Protein AF-A0A6J6PFN3-F1 (afdb_monomer_lite)

Structure (mmCIF, N/CA/C/O backbone):
data_AF-A0A6J6PFN3-F1
#
_entry.id   AF-A0A6J6PFN3-F1
#
loop_
_atom_site.group_PDB
_atom_site.id
_atom_site.type_symbol
_atom_site.label_atom_id
_atom_site.label_alt_id
_atom_site.label_comp_id
_atom_site.label_asym_id
_atom_site.label_entity_id
_atom_site.label_seq_id
_atom_site.pdbx_PDB_ins_code
_atom_site.Cartn_x
_atom_site.Cartn_y
_atom_site.Cartn_z
_atom_site.occupancy
_atom_site.B_iso_or_equiv
_atom_site.auth_seq_id
_atom_site.auth_comp_id
_atom_site.auth_asym_id
_atom_site.auth_atom_id
_atom_site.pdbx_PDB_model_num
ATOM 1 N N . MET A 1 1 ? 63.028 26.273 30.948 1.00 42.00 1 MET A N 1
ATOM 2 C CA . MET A 1 1 ? 62.499 27.644 30.750 1.00 42.00 1 MET A CA 1
ATOM 3 C C . MET A 1 1 ? 61.313 27.538 29.803 1.00 42.00 1 MET A C 1
ATOM 5 O O . MET A 1 1 ? 61.494 27.107 28.683 1.00 42.00 1 MET A O 1
ATOM 9 N N . ARG A 1 2 ? 60.082 27.572 30.318 1.00 46.62 2 ARG A N 1
ATOM 10 C CA . ARG A 1 2 ? 59.260 28.792 30.435 1.00 46.62 2 ARG A CA 1
ATOM 11 C C . ARG A 1 2 ? 58.858 29.370 29.067 1.00 46.62 2 ARG A C 1
ATOM 13 O O . ARG A 1 2 ? 59.387 30.394 28.672 1.00 46.62 2 ARG A O 1
ATOM 20 N N . TYR A 1 3 ? 57.839 28.778 28.449 1.00 44.56 3 TYR A N 1
ATOM 21 C CA . TYR A 1 3 ? 56.780 29.562 27.811 1.00 44.56 3 TYR A CA 1
ATOM 22 C C . TYR A 1 3 ? 55.459 29.158 28.462 1.00 44.56 3 TYR A C 1
ATOM 24 O O . TYR A 1 3 ? 54.791 28.199 28.094 1.00 44.56 3 TYR A O 1
ATOM 32 N N . ARG A 1 4 ? 55.183 29.854 29.565 1.00 45.88 4 ARG A N 1
ATOM 33 C CA . ARG A 1 4 ? 53.879 29.926 30.208 1.00 45.88 4 ARG A CA 1
ATOM 34 C C . ARG A 1 4 ? 52.965 30.764 29.308 1.00 45.88 4 ARG A C 1
ATOM 36 O O . ARG A 1 4 ? 53.385 31.837 28.904 1.00 45.88 4 ARG A O 1
ATOM 43 N N . VAL A 1 5 ? 51.727 30.295 29.145 1.00 44.34 5 VAL A N 1
ATOM 44 C CA . VAL A 1 5 ? 50.499 31.102 29.272 1.00 44.34 5 VAL A CA 1
ATOM 45 C C . VAL A 1 5 ? 50.325 32.232 28.248 1.00 44.34 5 VAL A C 1
ATOM 47 O O . VAL A 1 5 ? 50.908 33.291 28.418 1.00 44.34 5 VAL A O 1
ATOM 50 N N . LEU A 1 6 ? 49.454 31.994 27.253 1.00 43.84 6 LEU A N 1
ATOM 51 C CA . LEU A 1 6 ? 48.473 32.921 26.639 1.00 43.84 6 LEU A CA 1
ATOM 52 C C . LEU A 1 6 ? 48.279 32.601 25.150 1.00 43.84 6 LEU A C 1
ATOM 54 O O . LEU A 1 6 ? 48.936 33.192 24.304 1.00 43.84 6 LEU A O 1
ATOM 58 N N . LEU A 1 7 ? 47.342 31.703 24.834 1.00 34.78 7 LEU A N 1
ATOM 59 C CA . LEU A 1 7 ? 46.411 31.924 23.719 1.00 34.78 7 LEU A CA 1
ATOM 60 C C . LEU A 1 7 ? 45.196 30.997 23.855 1.00 34.78 7 LEU A C 1
ATOM 62 O O . LEU A 1 7 ? 44.906 30.139 23.028 1.00 34.78 7 LEU A O 1
ATOM 66 N N . SER A 1 8 ? 44.470 31.179 24.955 1.00 42.78 8 SER A N 1
ATOM 67 C CA . SER A 1 8 ? 43.034 30.937 24.950 1.00 42.78 8 SER A CA 1
ATOM 68 C C . SER A 1 8 ? 42.431 31.989 24.025 1.00 42.78 8 SER A C 1
ATOM 70 O O . SER A 1 8 ? 42.512 33.159 24.377 1.00 42.78 8 SER A O 1
ATOM 72 N N . LEU A 1 9 ? 41.894 31.607 22.865 1.00 42.41 9 LEU A N 1
ATOM 73 C CA . LEU A 1 9 ? 40.783 32.283 22.181 1.00 42.41 9 LEU A CA 1
ATOM 74 C C . LEU A 1 9 ? 40.407 31.489 20.919 1.00 42.41 9 LEU A C 1
ATOM 76 O O . LEU A 1 9 ? 41.179 31.395 19.974 1.00 42.41 9 LEU A O 1
ATOM 80 N N . LEU A 1 10 ? 39.165 31.002 20.940 1.00 43.50 10 LEU A N 1
ATOM 81 C CA . LEU A 1 10 ? 38.282 30.839 19.784 1.00 43.50 10 LEU A CA 1
ATOM 82 C C . LEU A 1 10 ? 38.692 29.809 18.725 1.00 43.50 10 LEU A C 1
ATOM 84 O O . LEU A 1 10 ? 39.356 30.139 17.756 1.00 43.50 10 LEU A O 1
ATOM 88 N N . LEU A 1 11 ? 38.117 28.608 18.821 1.00 43.31 11 LEU A N 1
ATOM 89 C CA . LEU A 1 11 ? 37.399 28.022 17.682 1.00 43.31 11 LEU A CA 1
ATOM 90 C C . LEU A 1 11 ? 36.386 26.988 18.203 1.00 43.31 11 LEU A C 1
ATOM 92 O O . LEU A 1 11 ? 36.560 25.777 18.105 1.00 43.31 11 LEU A O 1
ATOM 96 N N . ALA A 1 12 ? 35.310 27.491 18.813 1.00 44.91 12 ALA A N 1
ATOM 97 C CA . ALA A 1 12 ? 34.085 26.721 18.981 1.00 44.91 12 ALA A CA 1
ATOM 98 C C . ALA A 1 12 ? 33.461 26.555 17.587 1.00 44.91 12 ALA A C 1
ATOM 100 O O . ALA A 1 12 ? 32.682 27.393 17.138 1.00 44.91 12 ALA A O 1
ATOM 101 N N . ALA A 1 13 ? 33.875 25.515 16.862 1.00 49.94 13 ALA A N 1
ATOM 102 C CA . ALA A 1 13 ? 33.230 25.125 15.619 1.00 49.94 13 ALA A CA 1
ATOM 103 C C . ALA A 1 13 ? 31.833 24.596 15.967 1.00 49.94 13 ALA A C 1
ATOM 105 O O . ALA A 1 13 ? 31.663 23.457 16.400 1.00 49.94 13 ALA A O 1
ATOM 106 N N . ALA A 1 14 ? 30.844 25.477 15.843 1.00 49.69 14 ALA A N 1
ATOM 107 C CA . ALA A 1 14 ? 29.438 25.159 15.975 1.00 49.69 14 ALA A CA 1
ATOM 108 C C . ALA A 1 14 ? 29.065 24.077 14.949 1.00 49.69 14 ALA A C 1
ATOM 110 O O . ALA A 1 14 ? 28.867 24.361 13.769 1.00 49.69 14 ALA A O 1
ATOM 111 N N . CYS A 1 15 ? 28.956 22.827 15.403 1.00 45.38 15 CYS A N 1
ATOM 112 C CA . CYS A 1 15 ? 28.163 21.810 14.724 1.00 45.38 15 CYS A CA 1
ATOM 113 C C . CYS A 1 15 ? 26.695 22.237 14.819 1.00 45.38 15 CYS A C 1
ATOM 115 O O . CYS A 1 15 ? 25.964 21.819 15.714 1.00 45.38 15 CYS A O 1
ATOM 117 N N . VAL A 1 16 ? 26.268 23.113 13.910 1.00 46.38 16 VAL A N 1
ATOM 118 C CA . VAL A 1 16 ? 24.849 23.337 13.647 1.00 46.38 16 VAL A CA 1
ATOM 119 C C . VAL A 1 16 ? 24.365 22.095 12.907 1.00 46.38 16 VAL A C 1
ATOM 121 O O . VAL A 1 16 ? 24.402 22.024 11.683 1.00 46.38 16 VAL A O 1
ATOM 124 N N . VAL A 1 17 ? 23.968 21.074 13.667 1.00 49.88 17 VAL A N 1
ATOM 125 C CA . VAL A 1 17 ? 23.128 19.999 13.143 1.00 49.88 17 VAL A CA 1
ATOM 126 C C . VAL A 1 17 ? 21.802 20.663 12.803 1.00 49.88 17 VAL A C 1
ATOM 128 O O . VAL A 1 17 ? 20.991 20.953 13.682 1.00 49.88 17 VAL A O 1
ATOM 131 N N . THR A 1 18 ? 21.609 20.982 11.528 1.00 49.41 18 THR A N 1
ATOM 132 C CA . THR A 1 18 ? 20.304 21.372 11.014 1.00 49.41 18 THR A CA 1
ATOM 133 C C . THR A 1 18 ? 19.405 20.147 11.134 1.00 49.41 18 THR A C 1
ATOM 135 O O . THR A 1 18 ? 19.422 19.243 10.302 1.00 49.41 18 THR A O 1
ATOM 138 N N . LEU A 1 19 ? 18.639 20.082 12.223 1.00 47.09 19 LEU A N 1
ATOM 139 C CA . LEU A 1 19 ? 17.482 19.205 12.321 1.00 47.09 19 LEU A CA 1
ATOM 140 C C . LEU A 1 19 ? 16.506 19.674 11.241 1.00 47.09 19 LEU A C 1
ATOM 142 O O . LEU A 1 19 ? 15.713 20.588 11.464 1.00 47.09 19 LEU A O 1
ATOM 146 N N . ALA A 1 20 ? 16.624 19.110 10.038 1.00 47.22 20 ALA A N 1
ATOM 147 C CA . ALA A 1 20 ? 15.590 19.252 9.032 1.00 47.22 20 ALA A CA 1
ATOM 148 C C . ALA A 1 20 ? 14.274 18.803 9.686 1.00 47.22 20 ALA A C 1
ATOM 150 O O . ALA A 1 20 ? 14.262 17.749 10.335 1.00 47.22 20 ALA A O 1
ATOM 151 N N . PRO A 1 21 ? 13.187 19.585 9.586 1.00 43.50 21 PRO A N 1
ATOM 152 C CA . PRO A 1 21 ? 11.898 19.110 10.046 1.00 43.50 21 PRO A CA 1
ATOM 153 C C . PRO A 1 21 ? 11.619 17.803 9.304 1.00 43.50 21 PRO A C 1
ATOM 155 O O . PRO A 1 21 ? 11.600 17.774 8.075 1.00 43.50 21 PRO A O 1
ATOM 158 N N . VAL A 1 22 ? 11.457 16.708 10.050 1.00 48.72 22 VAL A N 1
ATOM 159 C CA . VAL A 1 22 ? 10.837 15.503 9.508 1.00 48.72 22 VAL A CA 1
ATOM 160 C C . VAL A 1 22 ? 9.428 15.950 9.168 1.00 48.72 22 VAL A C 1
ATOM 162 O O . VAL A 1 22 ? 8.601 16.104 10.069 1.00 48.72 22 VAL A O 1
ATOM 165 N N . GLU A 1 23 ? 9.192 16.286 7.900 1.00 48.88 23 GLU A N 1
ATOM 166 C CA . GLU A 1 23 ? 7.850 16.536 7.404 1.00 48.88 23 GLU A CA 1
ATOM 167 C C . GLU A 1 23 ? 7.026 15.332 7.841 1.00 48.88 23 GLU A C 1
ATOM 169 O O . GLU A 1 23 ? 7.256 14.203 7.401 1.00 48.88 23 GLU A O 1
ATOM 174 N N . ARG A 1 24 ? 6.113 15.554 8.791 1.00 43.59 24 ARG A N 1
ATOM 175 C CA . ARG A 1 24 ? 5.067 14.587 9.080 1.00 43.59 24 ARG A CA 1
ATOM 176 C C . ARG A 1 24 ? 4.173 14.625 7.859 1.00 43.59 24 ARG A C 1
ATOM 178 O O . ARG A 1 24 ? 3.206 15.380 7.823 1.00 43.59 24 ARG A O 1
ATOM 185 N N . ALA A 1 25 ? 4.568 13.887 6.830 1.00 47.72 25 ALA A N 1
ATOM 186 C CA . ALA A 1 25 ? 3.706 13.588 5.718 1.00 47.72 25 ALA A CA 1
ATOM 187 C C . ALA A 1 25 ? 2.530 12.816 6.315 1.00 47.72 25 ALA A C 1
ATOM 189 O O . ALA A 1 25 ? 2.633 11.638 6.631 1.00 47.72 25 ALA A O 1
ATOM 190 N N . SER A 1 26 ? 1.456 13.547 6.592 1.00 52.28 26 SER A N 1
ATOM 191 C CA . SER A 1 26 ? 0.154 12.958 6.800 1.00 52.28 26 SER A CA 1
ATOM 192 C C . SER A 1 26 ? -0.425 12.851 5.406 1.00 52.28 26 SER A C 1
ATOM 194 O O . SER A 1 26 ? -0.921 13.844 4.869 1.00 52.28 26 SER A O 1
ATOM 196 N N . ALA A 1 27 ? -0.342 11.685 4.774 1.00 54.84 27 ALA A N 1
ATOM 197 C CA . ALA A 1 27 ? -1.377 11.409 3.801 1.00 54.84 27 ALA A CA 1
ATOM 198 C C . ALA A 1 27 ? -2.717 11.492 4.535 1.00 54.84 27 ALA A C 1
ATOM 200 O O . ALA A 1 27 ? -2.847 11.141 5.705 1.00 54.84 27 ALA A O 1
ATOM 201 N N . ALA A 1 28 ? -3.699 12.048 3.856 1.00 60.88 28 ALA A N 1
ATOM 202 C CA . ALA A 1 28 ? -5.093 11.872 4.187 1.00 60.88 28 ALA A CA 1
ATOM 203 C C . ALA A 1 28 ? -5.706 11.266 2.933 1.00 60.88 28 ALA A C 1
ATOM 205 O O . ALA A 1 28 ? -5.385 11.709 1.824 1.00 60.88 28 ALA A O 1
ATOM 206 N N . GLY A 1 29 ? -6.548 10.248 3.083 1.00 73.06 29 GLY A N 1
ATOM 207 C CA . GLY A 1 29 ? -7.284 9.739 1.939 1.00 73.06 29 GLY A CA 1
ATOM 208 C C . GLY A 1 29 ? -7.491 8.244 1.887 1.00 73.06 29 GLY A C 1
ATOM 209 O O . GLY A 1 29 ? -7.342 7.526 2.872 1.00 73.06 29 GLY A O 1
ATOM 210 N N . GLY A 1 30 ? -7.823 7.818 0.674 1.00 88.88 30 GLY A N 1
ATOM 211 C CA . GLY A 1 30 ? -8.411 6.522 0.387 1.00 88.88 30 GLY A CA 1
ATOM 212 C C . GLY A 1 30 ? -9.933 6.625 0.431 1.00 88.88 30 GLY A C 1
ATOM 213 O O . GLY A 1 30 ? -10.505 7.331 1.261 1.00 88.88 30 GLY A O 1
ATOM 214 N N . ASN A 1 31 ? -10.592 5.933 -0.489 1.00 95.94 31 ASN A N 1
ATOM 215 C CA . ASN A 1 31 ? -12.030 5.717 -0.437 1.00 95.94 31 ASN A CA 1
ATOM 216 C C . ASN A 1 31 ? -12.243 4.301 0.091 1.00 95.94 31 ASN A C 1
ATOM 218 O O . ASN A 1 31 ? -12.100 3.341 -0.660 1.00 95.94 31 ASN A O 1
ATOM 222 N N . TYR A 1 32 ? -12.500 4.149 1.388 1.00 98.12 32 TYR A N 1
ATOM 223 C CA . TYR A 1 32 ? -12.711 2.831 1.977 1.00 98.12 32 TYR A CA 1
ATOM 224 C C . TYR A 1 32 ? -13.787 2.819 3.053 1.00 98.12 32 TYR A C 1
ATOM 226 O O . TYR A 1 32 ? -14.120 3.843 3.651 1.00 98.12 32 TYR A O 1
ATOM 234 N N . VAL A 1 33 ? -14.315 1.624 3.290 1.00 98.50 33 VAL A N 1
ATOM 235 C CA . VAL A 1 33 ? -15.232 1.298 4.383 1.00 98.50 33 VAL A CA 1
ATOM 236 C C . VAL A 1 33 ? -14.705 0.083 5.134 1.00 98.50 33 VAL A C 1
ATOM 238 O O . VAL A 1 33 ? -13.940 -0.707 4.583 1.00 98.50 33 VAL A O 1
ATOM 241 N N . PHE A 1 34 ? -15.112 -0.065 6.390 1.00 98.75 34 PHE A N 1
ATOM 242 C CA . PHE A 1 34 ? -14.752 -1.222 7.200 1.00 98.75 34 PHE A CA 1
ATOM 243 C C . PHE A 1 34 ? -15.891 -2.232 7.247 1.00 98.75 34 PHE A C 1
ATOM 245 O O . PHE A 1 34 ? -17.045 -1.861 7.467 1.00 98.75 34 PHE A O 1
ATOM 252 N N . ASP A 1 35 ? -15.531 -3.501 7.105 1.00 98.75 35 ASP A N 1
ATOM 253 C CA . ASP A 1 35 ? -16.367 -4.641 7.452 1.00 98.75 35 ASP A CA 1
ATOM 254 C C . ASP A 1 35 ? -15.705 -5.391 8.616 1.00 98.75 35 ASP A C 1
ATOM 256 O O . ASP A 1 35 ? -14.598 -5.917 8.498 1.00 98.75 35 ASP A O 1
ATOM 260 N N . GLY A 1 36 ? -16.355 -5.388 9.777 1.00 98.25 36 GLY A N 1
ATOM 261 C CA . GLY A 1 36 ? -15.800 -5.955 11.003 1.00 98.25 36 GLY A CA 1
ATOM 262 C C . GLY A 1 36 ? -14.757 -5.074 11.704 1.00 98.25 36 GLY A C 1
ATOM 263 O O . GLY A 1 36 ? -14.678 -3.856 11.515 1.00 98.25 36 GLY A O 1
ATOM 264 N N . GLY A 1 37 ? -13.987 -5.719 12.579 1.00 98.00 37 GLY A N 1
ATOM 265 C CA . GLY A 1 37 ? -13.026 -5.081 13.471 1.00 98.00 37 GLY A CA 1
ATOM 266 C C . GLY A 1 37 ? -13.637 -4.228 14.589 1.00 98.00 37 GLY A C 1
ATOM 267 O O . GLY A 1 37 ? -14.763 -3.735 14.519 1.00 98.00 37 GLY A O 1
ATOM 268 N N . SER A 1 38 ? -12.869 -4.038 15.655 1.00 98.50 38 SER A N 1
ATOM 269 C CA . SER A 1 38 ? -13.149 -3.050 16.694 1.00 98.50 38 SER A CA 1
ATOM 270 C C . SER A 1 38 ? -12.757 -1.641 16.240 1.00 98.50 38 SER A C 1
ATOM 272 O O . SER A 1 38 ? -11.949 -1.456 15.330 1.00 98.50 38 SER A O 1
ATOM 274 N N . THR A 1 39 ? -13.250 -0.614 16.935 1.00 98.31 39 THR A N 1
ATOM 275 C CA . THR A 1 39 ? -12.835 0.780 16.694 1.00 98.31 39 THR A CA 1
ATOM 276 C C . THR A 1 39 ? -11.321 0.974 16.820 1.00 98.31 39 THR A C 1
ATOM 278 O O . THR A 1 39 ? -10.746 1.791 16.105 1.00 98.31 39 THR A O 1
ATOM 281 N N . ALA A 1 40 ? -10.657 0.222 17.705 1.00 98.06 40 ALA A N 1
ATOM 282 C CA . ALA A 1 40 ? -9.207 0.291 17.856 1.00 98.06 40 ALA A CA 1
ATOM 283 C C . ALA A 1 40 ? -8.484 -0.280 16.627 1.00 98.06 40 ALA A C 1
ATOM 285 O O . ALA A 1 40 ? -7.568 0.356 16.114 1.00 98.06 40 ALA A O 1
ATOM 286 N N . GLU A 1 41 ? -8.930 -1.431 16.121 1.00 98.62 41 GLU A N 1
ATOM 287 C CA . GLU A 1 41 ? -8.369 -2.084 14.930 1.00 98.62 41 GLU A CA 1
ATOM 288 C C . GLU A 1 41 ? -8.597 -1.224 13.668 1.00 98.62 41 GLU A C 1
ATOM 290 O O . GLU A 1 41 ? -7.656 -0.940 12.928 1.00 98.62 41 GLU A O 1
ATOM 295 N N . GLN A 1 42 ? -9.809 -0.692 13.474 1.00 98.62 42 GLN A N 1
ATOM 296 C CA . GLN A 1 42 ? -10.110 0.277 12.405 1.00 98.62 42 GLN A CA 1
ATOM 297 C C . GLN A 1 42 ? -9.251 1.549 12.524 1.00 98.62 42 GLN A C 1
ATOM 299 O O . GLN A 1 42 ? -8.771 2.102 11.528 1.00 98.62 42 GLN A O 1
ATOM 304 N N . GLY A 1 43 ? -9.011 1.998 13.759 1.00 97.75 43 GLY A N 1
ATOM 305 C CA . GLY A 1 43 ? -8.097 3.091 14.067 1.00 97.75 43 GLY A CA 1
ATOM 306 C C . GLY A 1 43 ? -6.653 2.797 13.651 1.00 97.75 43 GLY A C 1
ATOM 307 O O . GLY A 1 43 ? -5.995 3.697 13.134 1.00 97.75 43 GLY A O 1
ATOM 308 N N . GLN A 1 44 ? -6.170 1.556 13.802 1.00 98.31 44 GLN A N 1
ATOM 309 C CA . GLN A 1 44 ? -4.836 1.154 13.330 1.00 98.31 44 GLN A CA 1
ATOM 310 C C . GLN A 1 44 ? -4.730 1.242 11.809 1.00 98.31 44 GLN A C 1
ATOM 312 O O . GLN A 1 44 ? -3.770 1.825 11.314 1.00 98.31 44 GLN A O 1
ATOM 317 N N . VAL A 1 45 ? -5.723 0.741 11.067 1.00 98.25 45 VAL A N 1
ATOM 318 C CA . VAL A 1 45 ? -5.737 0.844 9.596 1.00 98.25 45 VAL A CA 1
ATOM 319 C C . VAL A 1 45 ? -5.746 2.307 9.151 1.00 98.25 45 VAL A C 1
ATOM 321 O O . VAL A 1 45 ? -4.931 2.720 8.326 1.00 98.25 45 VAL A O 1
ATOM 324 N N . THR A 1 46 ? -6.617 3.117 9.752 1.00 97.56 46 THR A N 1
ATOM 325 C CA . THR A 1 46 ? -6.711 4.551 9.448 1.00 97.56 46 THR A CA 1
ATOM 326 C C . THR A 1 46 ? -5.388 5.267 9.730 1.00 97.56 46 THR A C 1
ATOM 328 O O . THR A 1 46 ? -4.902 6.046 8.909 1.00 97.56 46 THR A O 1
ATOM 331 N N . ALA A 1 47 ? -4.770 4.990 10.881 1.00 96.75 47 ALA A N 1
ATOM 332 C CA . ALA A 1 47 ? -3.486 5.568 11.257 1.00 96.75 47 ALA A CA 1
ATOM 333 C C . ALA A 1 47 ? -2.346 5.105 10.337 1.00 96.75 47 ALA A C 1
ATOM 335 O O . ALA A 1 47 ? -1.507 5.924 9.966 1.00 96.75 47 ALA A O 1
ATOM 336 N N . ALA A 1 48 ? -2.343 3.835 9.923 1.00 97.31 48 ALA A N 1
ATOM 337 C CA . ALA A 1 48 ? -1.374 3.287 8.982 1.00 97.31 48 ALA A CA 1
ATOM 338 C C . ALA A 1 48 ? -1.413 4.017 7.637 1.00 97.31 48 ALA A C 1
ATOM 340 O O . ALA A 1 48 ? -0.370 4.457 7.154 1.00 97.31 48 ALA A O 1
ATOM 341 N N . LEU A 1 49 ? -2.603 4.191 7.054 1.00 97.19 49 LEU A N 1
ATOM 342 C CA . LEU A 1 49 ? -2.762 4.907 5.787 1.00 97.19 49 LEU A CA 1
ATOM 343 C C . LEU A 1 49 ? -2.369 6.381 5.933 1.00 97.19 49 LEU A C 1
ATOM 345 O O . LEU A 1 49 ? -1.631 6.900 5.093 1.00 97.19 49 LEU A O 1
ATOM 349 N N . ASN A 1 50 ? -2.768 7.025 7.033 1.00 94.69 50 ASN A N 1
ATOM 350 C CA . ASN A 1 50 ? -2.427 8.423 7.287 1.00 94.69 50 ASN A CA 1
ATOM 351 C C . ASN A 1 50 ? -0.931 8.659 7.542 1.00 94.69 50 ASN A C 1
ATOM 353 O O . ASN A 1 50 ? -0.437 9.758 7.312 1.00 94.69 50 ASN A O 1
ATOM 357 N N . ALA A 1 51 ? -0.199 7.652 8.021 1.00 94.44 51 ALA A N 1
ATOM 358 C CA . ALA A 1 51 ? 1.240 7.754 8.253 1.00 94.44 51 ALA A CA 1
ATOM 359 C C . ALA A 1 51 ? 2.070 7.732 6.958 1.00 94.44 51 ALA A C 1
ATOM 361 O O . ALA A 1 51 ? 3.244 8.107 6.976 1.00 94.44 51 ALA A O 1
ATOM 362 N N . SER A 1 52 ? 1.486 7.265 5.853 1.00 95.19 52 SER A N 1
ATOM 363 C CA . SER A 1 52 ? 2.143 7.248 4.550 1.00 95.19 52 SER A CA 1
ATOM 364 C C . SER A 1 52 ? 2.248 8.654 3.962 1.00 95.19 52 SER A C 1
ATOM 366 O O . SER A 1 52 ? 1.418 9.512 4.224 1.00 95.19 52 SER A O 1
ATOM 368 N N . ALA A 1 53 ? 3.241 8.891 3.111 1.00 94.69 53 ALA A N 1
ATOM 369 C CA . ALA A 1 53 ? 3.329 10.076 2.260 1.00 94.69 53 ALA A CA 1
ATOM 370 C C . ALA A 1 53 ? 2.656 9.880 0.881 1.00 94.69 53 ALA A C 1
ATOM 372 O O . ALA A 1 53 ? 2.683 10.790 0.045 1.00 94.69 53 ALA A O 1
ATOM 373 N N . PHE A 1 54 ? 2.125 8.684 0.598 1.00 95.62 54 PHE A N 1
ATOM 374 C CA . PHE A 1 54 ? 1.453 8.373 -0.664 1.00 95.62 54 PHE A CA 1
ATOM 375 C C . PHE A 1 54 ? 0.019 8.900 -0.648 1.00 95.62 54 PHE A C 1
ATOM 377 O O . PHE A 1 54 ? -0.684 8.788 0.353 1.00 95.62 54 PHE A O 1
ATOM 384 N N . ASN A 1 55 ? -0.449 9.458 -1.763 1.00 94.81 55 ASN A N 1
ATOM 385 C CA . ASN A 1 55 ? -1.826 9.932 -1.859 1.00 94.81 55 ASN A CA 1
ATOM 386 C C . ASN A 1 55 ? -2.803 8.783 -2.157 1.00 94.81 55 ASN A C 1
ATOM 388 O O . ASN A 1 55 ? -3.113 8.495 -3.315 1.00 94.81 55 ASN A O 1
ATOM 392 N N . TRP A 1 56 ? -3.344 8.163 -1.108 1.00 96.25 56 TRP A N 1
ATOM 393 C CA . TRP A 1 56 ? -4.312 7.068 -1.242 1.00 96.25 56 TRP A CA 1
ATOM 394 C C . TRP A 1 56 ? -5.618 7.469 -1.947 1.00 96.25 56 TRP A C 1
ATOM 396 O O . TRP A 1 56 ? -6.273 6.612 -2.531 1.00 96.25 56 TRP A O 1
ATOM 406 N N . SER A 1 57 ? -5.979 8.760 -1.974 1.00 94.81 57 SER A N 1
ATOM 407 C CA . SER A 1 57 ? -7.185 9.249 -2.672 1.00 94.81 57 SER A CA 1
ATOM 408 C C . SER A 1 57 ? -7.110 9.134 -4.197 1.00 94.81 57 SER A C 1
ATOM 410 O O . SER A 1 57 ? -8.108 9.381 -4.871 1.00 94.81 57 SER A O 1
ATOM 412 N N . LEU A 1 58 ? -5.948 8.777 -4.759 1.00 95.31 58 LEU A N 1
ATOM 413 C CA . LEU A 1 58 ? -5.858 8.423 -6.175 1.00 95.31 58 LEU A CA 1
ATOM 414 C C . LEU A 1 58 ? -6.702 7.188 -6.507 1.00 95.31 58 LEU A C 1
ATOM 416 O O . LEU A 1 58 ? -7.231 7.098 -7.612 1.00 95.31 58 LEU A O 1
ATOM 420 N N . VAL A 1 59 ? -6.859 6.261 -5.557 1.00 96.62 59 VAL A N 1
ATOM 421 C CA . VAL A 1 59 ? -7.794 5.143 -5.690 1.00 96.62 59 VAL A CA 1
ATOM 422 C C . VAL A 1 59 ? -9.198 5.671 -5.401 1.00 96.62 59 VAL A C 1
ATOM 424 O O . VAL A 1 59 ? -9.605 5.828 -4.251 1.00 96.62 59 VAL A O 1
ATOM 427 N N . THR A 1 60 ? -9.931 6.005 -6.463 1.00 95.81 60 THR A N 1
ATOM 428 C CA . THR A 1 60 ? -11.280 6.586 -6.358 1.00 95.81 60 THR A CA 1
ATOM 429 C C . THR A 1 60 ? -12.366 5.535 -6.135 1.00 95.81 60 THR A C 1
ATOM 431 O O . THR A 1 60 ? -13.427 5.856 -5.596 1.00 95.81 60 THR A O 1
ATOM 434 N N . SER A 1 61 ? -12.113 4.283 -6.519 1.00 96.81 61 SER A N 1
ATOM 435 C CA . SER A 1 61 ? -12.981 3.142 -6.224 1.00 96.81 61 SER A CA 1
ATOM 436 C C . SER A 1 61 ? -13.066 2.904 -4.716 1.00 96.81 61 SER A C 1
ATOM 438 O O . SER A 1 61 ? -12.062 3.010 -4.017 1.00 96.81 61 SER A O 1
ATOM 440 N N . GLN A 1 62 ? -14.263 2.588 -4.211 1.00 98.12 62 GLN A N 1
ATOM 441 C CA . GLN A 1 62 ? -14.429 2.248 -2.800 1.00 98.12 62 GLN A CA 1
ATOM 442 C C . GLN A 1 62 ? -13.842 0.862 -2.525 1.00 98.12 62 GLN A C 1
ATOM 444 O O . GLN A 1 62 ? -14.205 -0.107 -3.188 1.00 98.12 62 GLN A O 1
ATOM 449 N N . VAL A 1 63 ? -12.954 0.790 -1.540 1.00 98.75 63 VAL A N 1
ATOM 450 C CA . VAL A 1 63 ? -12.328 -0.441 -1.058 1.00 98.75 63 VAL A CA 1
ATOM 451 C C . VAL A 1 63 ? -13.010 -0.879 0.237 1.00 98.75 63 VAL A C 1
ATOM 453 O O . VAL A 1 63 ? -13.134 -0.090 1.173 1.00 98.75 63 VAL A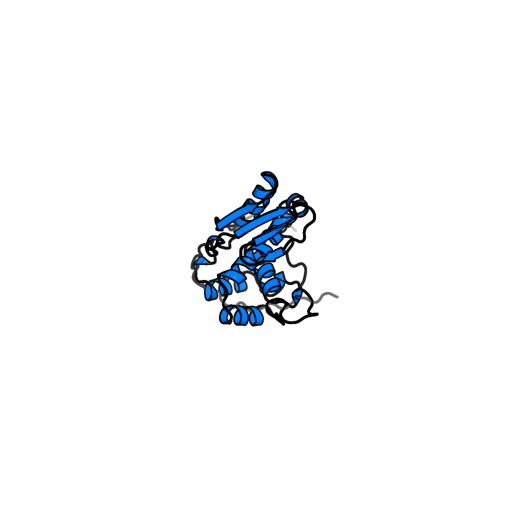 O 1
ATOM 456 N N . THR A 1 64 ? -13.427 -2.137 0.327 1.00 98.88 64 THR A N 1
ATOM 457 C CA . THR A 1 64 ? -13.893 -2.721 1.591 1.00 98.88 64 THR A CA 1
ATOM 458 C C . THR A 1 64 ? -12.711 -3.342 2.318 1.00 98.88 64 THR A C 1
ATOM 460 O O . THR A 1 64 ? -12.018 -4.195 1.768 1.00 98.88 64 THR A O 1
ATOM 463 N N . ILE A 1 65 ? -12.460 -2.906 3.549 1.00 98.88 65 ILE A N 1
ATOM 464 C CA . ILE A 1 65 ? -11.424 -3.474 4.410 1.00 98.88 65 ILE A CA 1
ATOM 465 C C . ILE A 1 65 ? -12.108 -4.377 5.433 1.00 98.88 65 ILE A C 1
ATOM 467 O O . ILE A 1 65 ? -12.728 -3.899 6.385 1.00 98.88 65 ILE A O 1
ATOM 471 N N . HIS A 1 66 ? -11.991 -5.681 5.216 1.00 98.88 66 HIS A N 1
ATOM 472 C CA . HIS A 1 66 ? -12.470 -6.728 6.103 1.00 98.88 66 HIS A CA 1
ATOM 473 C C . HIS A 1 66 ? -11.448 -6.959 7.218 1.00 98.88 66 HIS A C 1
ATOM 475 O O . HIS A 1 66 ? -10.327 -7.403 6.965 1.00 98.88 66 HIS A O 1
ATOM 481 N N . ILE A 1 67 ? -11.831 -6.679 8.461 1.00 98.81 67 ILE A N 1
ATOM 482 C CA . ILE A 1 67 ? -10.993 -6.917 9.638 1.00 98.81 67 ILE A CA 1
ATOM 483 C C . ILE A 1 67 ? -11.544 -8.135 10.377 1.00 98.81 67 ILE A C 1
ATOM 485 O O . ILE A 1 67 ? -12.592 -8.076 11.029 1.00 98.81 67 ILE A O 1
ATOM 489 N N . VAL A 1 68 ? -10.833 -9.256 10.260 1.00 98.25 68 VAL A N 1
ATOM 490 C CA . VAL A 1 68 ? -11.266 -10.572 10.754 1.00 98.25 68 VAL A CA 1
ATOM 491 C C . VAL A 1 68 ? -10.096 -11.244 11.467 1.00 98.25 68 VAL A C 1
ATOM 493 O O . VAL A 1 68 ? -8.951 -11.042 11.094 1.00 98.25 68 VAL A O 1
ATOM 496 N N . ARG A 1 69 ? -10.344 -12.037 12.514 1.00 98.19 69 ARG A N 1
ATOM 497 C CA . ARG A 1 69 ? -9.273 -12.792 13.189 1.00 98.19 69 ARG A CA 1
ATOM 498 C C . ARG A 1 69 ? -8.918 -14.063 12.423 1.00 98.19 69 ARG A C 1
ATOM 500 O O . ARG A 1 69 ? -9.814 -14.775 11.976 1.00 98.19 69 ARG A O 1
ATOM 507 N N . ASN A 1 70 ? -7.629 -14.403 12.409 1.00 96.69 70 ASN A N 1
ATOM 508 C CA . ASN A 1 70 ? -7.085 -15.668 11.894 1.00 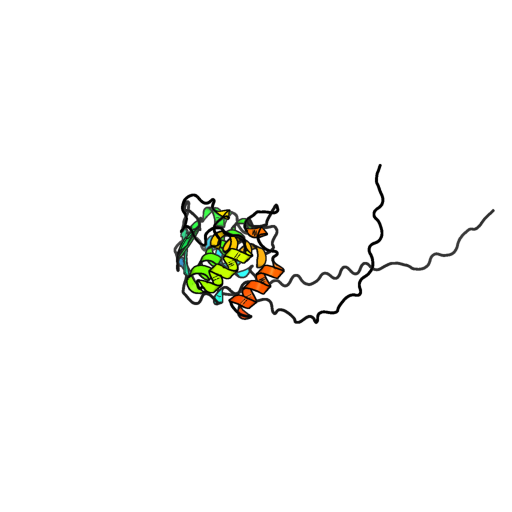96.69 70 ASN A CA 1
ATOM 509 C C . ASN A 1 70 ? -7.331 -15.889 10.391 1.00 96.69 70 ASN A C 1
ATOM 511 O O . ASN A 1 70 ? -7.592 -17.013 9.957 1.00 96.69 70 ASN A O 1
ATOM 515 N N . VAL A 1 71 ? -7.261 -14.817 9.607 1.00 97.31 71 VAL A N 1
ATOM 516 C CA . VAL A 1 71 ? -7.320 -14.867 8.142 1.00 97.31 71 VAL A CA 1
ATOM 517 C C . VAL A 1 71 ? -5.954 -14.542 7.550 1.00 97.31 71 VAL A C 1
ATOM 519 O O . VAL A 1 71 ? -5.115 -13.925 8.207 1.00 97.31 71 VAL A O 1
ATOM 522 N N . ALA A 1 72 ? -5.726 -14.946 6.302 1.00 96.75 72 ALA A N 1
ATOM 523 C CA . ALA A 1 72 ? -4.619 -14.386 5.543 1.00 96.75 72 ALA A CA 1
ATOM 524 C C . ALA A 1 72 ? -4.862 -12.883 5.351 1.00 96.75 72 ALA A C 1
ATOM 526 O O . ALA A 1 72 ? -5.998 -12.452 5.149 1.00 96.75 72 ALA A O 1
ATOM 527 N N . THR A 1 73 ? -3.794 -12.097 5.455 1.00 97.75 73 THR A N 1
ATOM 528 C CA . THR A 1 73 ? -3.838 -10.698 5.033 1.00 97.75 73 THR A CA 1
ATOM 529 C C . THR A 1 73 ? -3.560 -10.677 3.538 1.00 97.75 73 THR A C 1
ATOM 531 O O . THR A 1 73 ? -2.538 -11.212 3.115 1.00 97.75 73 THR A O 1
ATOM 534 N N . GLU A 1 74 ? -4.520 -10.186 2.761 1.00 97.94 74 GLU A N 1
ATOM 535 C CA . GLU A 1 74 ? -4.489 -10.243 1.300 1.00 97.94 74 GLU A CA 1
ATOM 536 C C . GLU A 1 74 ? -5.404 -9.187 0.673 1.00 97.94 74 GLU A C 1
ATOM 538 O O . GLU A 1 74 ? -6.329 -8.664 1.307 1.00 97.94 74 GLU A O 1
ATOM 543 N N . ALA A 1 75 ? -5.190 -8.928 -0.614 1.00 98.38 75 ALA A N 1
ATOM 544 C CA . ALA A 1 75 ? -5.962 -7.981 -1.396 1.00 98.38 75 ALA A CA 1
ATOM 545 C C . ALA A 1 75 ? -6.491 -8.602 -2.696 1.00 98.38 75 ALA A C 1
ATOM 547 O O . ALA A 1 75 ? -5.782 -9.277 -3.440 1.00 98.38 75 ALA A O 1
ATOM 548 N N . THR A 1 76 ? -7.741 -8.281 -3.023 1.00 98.50 76 THR A N 1
ATOM 549 C CA . THR A 1 76 ? -8.330 -8.474 -4.359 1.00 98.50 76 THR A CA 1
ATOM 550 C C . THR A 1 76 ? -8.926 -7.148 -4.839 1.00 98.50 76 THR A C 1
ATOM 552 O O . THR A 1 76 ? -9.047 -6.218 -4.038 1.00 98.50 76 THR A O 1
ATOM 555 N N . PRO A 1 77 ? -9.302 -6.987 -6.120 1.00 98.56 77 PRO A N 1
ATOM 556 C CA . PRO A 1 77 ? -9.883 -5.729 -6.583 1.00 98.56 77 PRO A CA 1
ATOM 557 C C . PRO A 1 77 ? -11.081 -5.284 -5.727 1.00 98.56 77 PRO A C 1
ATOM 559 O O . PRO A 1 77 ? -12.107 -5.961 -5.670 1.00 98.56 77 PRO A O 1
ATOM 562 N N . GLY A 1 78 ? -10.939 -4.140 -5.052 1.00 98.56 78 GLY A N 1
ATOM 563 C CA . GLY A 1 78 ? -11.966 -3.534 -4.203 1.00 98.56 78 GLY A CA 1
ATOM 564 C C . GLY A 1 78 ? -12.093 -4.123 -2.797 1.00 98.56 78 GLY A C 1
ATOM 565 O O . GLY A 1 78 ? -12.927 -3.641 -2.035 1.00 98.56 78 GLY A O 1
ATOM 566 N N . ASN A 1 79 ? -11.289 -5.124 -2.428 1.00 98.88 79 ASN A N 1
ATOM 567 C CA . ASN A 1 79 ? -11.373 -5.774 -1.121 1.00 98.88 79 ASN A CA 1
ATOM 568 C C . ASN A 1 79 ? -9.985 -6.021 -0.530 1.00 98.88 79 ASN A C 1
ATOM 570 O O . ASN A 1 79 ? -9.060 -6.442 -1.225 1.00 98.88 79 ASN A O 1
ATOM 574 N N . ILE A 1 80 ? -9.857 -5.791 0.769 1.00 98.81 80 ILE A N 1
ATOM 575 C CA . ILE A 1 80 ? -8.664 -6.102 1.551 1.00 98.81 80 ILE A CA 1
ATOM 576 C C . ILE A 1 80 ? -9.114 -6.891 2.773 1.00 98.81 80 ILE A C 1
ATOM 578 O O . ILE A 1 80 ? -10.000 -6.435 3.490 1.00 98.81 80 ILE A O 1
AT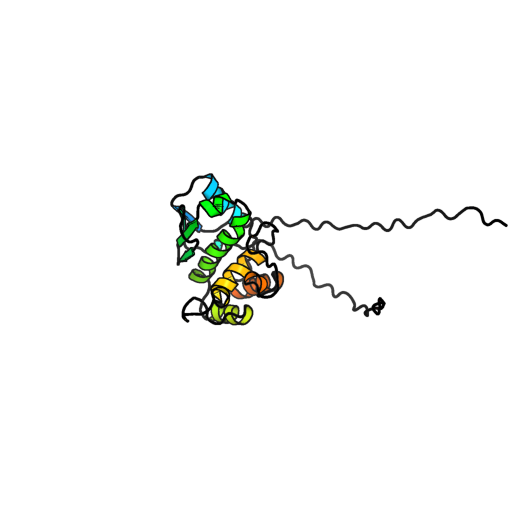OM 582 N N . TRP A 1 81 ? -8.489 -8.030 3.043 1.00 98.88 81 TRP A N 1
ATOM 583 C CA . TRP A 1 81 ? -8.628 -8.748 4.306 1.00 98.88 81 TRP A CA 1
ATOM 584 C C . TRP A 1 81 ? -7.394 -8.475 5.149 1.00 98.88 81 TRP A C 1
ATOM 586 O O . TRP A 1 81 ? -6.274 -8.600 4.667 1.00 98.88 81 TRP A O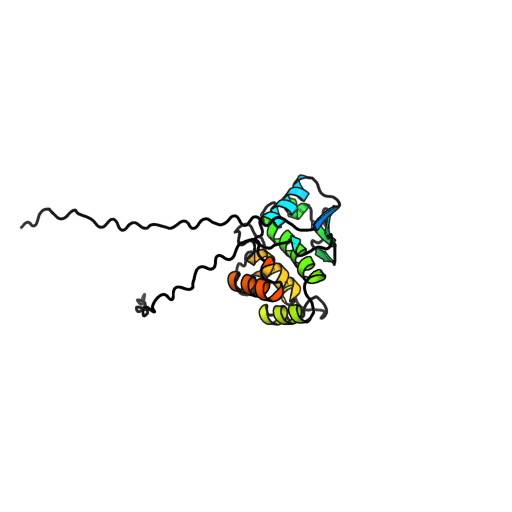 1
ATOM 596 N N . VAL A 1 82 ? -7.594 -8.087 6.406 1.00 98.62 82 VAL A N 1
ATOM 597 C CA . VAL A 1 82 ? -6.513 -7.855 7.369 1.00 98.62 82 VAL A CA 1
ATOM 598 C C . VAL A 1 82 ? -6.783 -8.681 8.617 1.00 98.62 82 VAL A C 1
ATOM 600 O O . VAL A 1 82 ? -7.875 -8.602 9.189 1.00 98.62 82 VAL A O 1
ATOM 603 N N . ASP A 1 83 ? -5.781 -9.444 9.066 1.00 98.56 83 ASP A N 1
ATOM 604 C CA . ASP A 1 83 ? -5.891 -10.163 10.335 1.00 98.56 83 ASP A CA 1
ATOM 605 C C . ASP A 1 83 ? -5.933 -9.166 11.500 1.00 98.56 83 ASP A C 1
ATOM 607 O O . ASP A 1 83 ? -4.998 -8.397 11.727 1.00 98.56 83 ASP A O 1
ATOM 611 N N . ALA A 1 84 ? -6.998 -9.197 12.293 1.00 98.50 84 ALA A N 1
ATOM 612 C CA . ALA A 1 84 ? -7.101 -8.383 13.499 1.00 98.50 84 ALA A CA 1
ATOM 613 C C . ALA A 1 84 ? -5.958 -8.659 14.497 1.00 98.50 84 ALA A C 1
ATOM 615 O O . ALA A 1 84 ? -5.475 -7.726 15.137 1.00 98.50 84 ALA A O 1
ATOM 616 N N . ASN A 1 85 ? -5.444 -9.895 14.578 1.00 98.06 85 ASN A N 1
ATOM 617 C CA . ASN A 1 85 ? -4.285 -10.190 15.432 1.00 98.06 85 ASN A CA 1
ATOM 618 C C . ASN A 1 85 ? -3.015 -9.461 14.959 1.00 98.06 85 ASN A C 1
ATOM 620 O O . ASN A 1 85 ? -2.146 -9.134 15.768 1.00 98.06 85 ASN A O 1
ATOM 624 N N . LEU A 1 86 ? -2.897 -9.206 13.651 1.00 97.44 86 LEU A N 1
ATOM 625 C CA . LEU A 1 86 ? -1.806 -8.413 13.101 1.00 97.44 86 LEU A CA 1
ATOM 626 C C . LEU A 1 86 ? -1.956 -6.949 13.525 1.00 97.44 86 LEU A C 1
ATOM 628 O O . LEU A 1 86 ? -0.986 -6.345 13.976 1.00 97.44 86 LEU A O 1
ATOM 632 N N . LEU A 1 87 ? -3.167 -6.391 13.440 1.00 98.31 87 LEU A N 1
ATOM 633 C CA . LEU A 1 87 ? -3.448 -5.019 13.880 1.00 98.31 87 LEU A CA 1
ATOM 634 C C . LEU A 1 87 ? -3.203 -4.822 15.383 1.00 98.31 87 LEU A C 1
ATOM 636 O O . LEU A 1 87 ? -2.742 -3.754 15.793 1.00 98.31 87 LEU A O 1
ATOM 640 N N . ASP A 1 88 ? -3.419 -5.861 16.193 1.00 96.94 88 ASP A N 1
ATOM 641 C CA . ASP A 1 88 ? -3.106 -5.863 17.627 1.00 96.94 88 ASP A CA 1
ATOM 642 C C . ASP A 1 88 ? -1.593 -5.681 17.905 1.00 96.94 88 ASP A C 1
ATOM 644 O O . ASP A 1 88 ? -1.214 -5.214 18.981 1.00 96.94 88 ASP A O 1
ATOM 648 N N . ALA A 1 89 ? -0.711 -5.941 16.927 1.00 96.62 89 ALA A N 1
ATOM 649 C CA . ALA A 1 89 ? 0.722 -5.624 17.011 1.00 96.62 89 ALA A CA 1
ATOM 650 C C . ALA A 1 89 ? 1.035 -4.118 16.844 1.00 96.62 89 ALA A C 1
ATOM 652 O O . ALA A 1 89 ? 2.194 -3.696 16.929 1.00 96.62 89 ALA A O 1
ATOM 653 N N . GLY A 1 90 ? 0.020 -3.283 16.607 1.00 96.75 90 GLY A N 1
ATOM 654 C CA . GLY A 1 90 ? 0.142 -1.831 16.527 1.00 96.75 90 GLY A CA 1
ATOM 655 C C . GLY A 1 90 ? 0.954 -1.373 15.318 1.00 96.75 90 GLY A C 1
ATOM 656 O O . GLY A 1 90 ? 0.813 -1.912 14.222 1.00 96.75 90 GLY A O 1
ATOM 657 N N . ARG A 1 91 ? 1.829 -0.377 15.511 1.00 97.50 91 ARG A N 1
ATOM 658 C CA . ARG A 1 91 ? 2.586 0.279 14.425 1.00 97.50 91 ARG A CA 1
ATOM 659 C C . ARG A 1 91 ? 3.406 -0.679 13.566 1.00 97.50 91 ARG A C 1
ATOM 661 O O . ARG A 1 91 ? 3.585 -0.394 12.389 1.00 97.50 91 ARG A O 1
ATOM 668 N N . PHE A 1 92 ? 3.829 -1.816 14.120 1.00 96.00 92 PHE A N 1
ATOM 669 C CA . PHE A 1 92 ? 4.496 -2.871 13.360 1.00 96.00 92 PHE A CA 1
ATOM 670 C C . PHE A 1 92 ? 3.699 -3.280 12.107 1.00 96.00 92 PHE A C 1
ATOM 672 O O . PHE A 1 92 ? 4.251 -3.394 11.014 1.00 96.00 92 PHE A O 1
ATOM 679 N N . SER A 1 93 ? 2.377 -3.410 12.243 1.00 97.62 93 SER A N 1
ATOM 680 C CA . SER A 1 93 ? 1.472 -3.852 11.174 1.00 97.62 93 SER A CA 1
ATOM 681 C C . SER A 1 93 ? 1.217 -2.825 10.072 1.00 97.62 93 SER A C 1
ATOM 683 O O . SER A 1 93 ? 0.736 -3.180 8.998 1.00 97.62 93 SER A O 1
ATOM 685 N N . TRP A 1 94 ? 1.526 -1.549 10.300 1.00 98.19 94 TRP A N 1
ATOM 686 C CA . TRP A 1 94 ? 1.098 -0.474 9.402 1.00 98.19 94 TRP A CA 1
ATOM 687 C C . TRP A 1 94 ? 1.719 -0.584 8.007 1.00 98.19 94 TRP A C 1
ATOM 689 O O . TRP A 1 94 ? 1.078 -0.221 7.025 1.00 98.19 94 TRP A O 1
ATOM 699 N N . GLY A 1 95 ? 2.936 -1.126 7.906 1.00 97.94 95 GLY A N 1
ATOM 700 C CA . GLY A 1 95 ? 3.579 -1.394 6.620 1.00 97.94 95 GLY A CA 1
ATOM 701 C C . GLY A 1 95 ? 2.805 -2.412 5.789 1.00 97.94 95 GLY A C 1
ATOM 702 O O . GLY A 1 95 ? 2.635 -2.216 4.593 1.00 97.94 95 GLY A O 1
ATOM 703 N N . ILE A 1 96 ? 2.270 -3.445 6.441 1.00 98.44 96 ILE A N 1
ATOM 704 C CA . ILE A 1 96 ? 1.473 -4.490 5.793 1.00 98.44 96 ILE A CA 1
ATOM 705 C C . ILE A 1 96 ? 0.120 -3.924 5.353 1.00 98.44 96 ILE A C 1
ATOM 707 O O . ILE A 1 96 ? -0.298 -4.147 4.227 1.00 98.44 96 ILE A O 1
ATOM 711 N N . VAL A 1 97 ? -0.526 -3.086 6.172 1.00 98.62 97 VAL A N 1
ATOM 712 C CA . VAL A 1 97 ? -1.750 -2.379 5.746 1.00 98.62 97 VAL A CA 1
ATOM 713 C C . VAL A 1 97 ? -1.503 -1.545 4.482 1.00 98.62 97 VAL A C 1
ATOM 715 O O . VAL A 1 97 ? -2.309 -1.563 3.554 1.00 98.62 97 VAL A O 1
ATOM 718 N N . GLN A 1 98 ? -0.383 -0.817 4.427 1.00 98.50 98 GLN A N 1
ATOM 719 C CA . GLN A 1 98 ? -0.013 -0.035 3.244 1.00 98.50 98 GLN A CA 1
ATOM 720 C C . GLN A 1 98 ? 0.335 -0.924 2.039 1.00 98.50 98 GLN A C 1
ATOM 722 O O . GLN A 1 98 ? 0.036 -0.533 0.914 1.00 98.50 98 GLN A O 1
ATOM 727 N N . HIS A 1 99 ? 0.934 -2.100 2.259 1.00 98.69 99 HIS A N 1
ATOM 728 C CA . HIS A 1 99 ? 1.202 -3.106 1.223 1.00 98.69 99 HIS A CA 1
ATOM 729 C C . HIS A 1 99 ? -0.096 -3.603 0.591 1.00 98.69 99 HIS A C 1
ATOM 731 O O . HIS A 1 99 ? -0.266 -3.491 -0.620 1.00 98.69 99 HIS A O 1
ATOM 737 N N . GLU A 1 100 ? -1.068 -4.022 1.400 1.00 98.75 100 GLU A N 1
ATOM 738 C CA . GLU A 1 100 ? -2.351 -4.491 0.868 1.00 98.75 100 GLU A CA 1
ATOM 739 C C . GLU A 1 100 ? -3.115 -3.392 0.126 1.00 98.75 100 GLU A C 1
ATOM 741 O O . GLU A 1 100 ? -3.719 -3.622 -0.924 1.00 98.75 100 GLU A O 1
ATOM 746 N N . TYR A 1 101 ? -3.057 -2.154 0.622 1.00 98.69 101 TYR A N 1
ATOM 747 C CA . TYR A 1 101 ? -3.671 -1.033 -0.087 1.00 98.69 101 TYR A CA 1
ATOM 748 C C . TYR A 1 101 ? -2.920 -0.684 -1.381 1.00 98.69 101 TYR A C 1
ATOM 750 O O . TYR A 1 101 ? -3.533 -0.249 -2.358 1.00 98.69 101 TYR A O 1
ATOM 758 N N . ALA A 1 102 ? -1.608 -0.915 -1.448 1.00 98.62 102 ALA A N 1
ATOM 759 C CA . ALA A 1 102 ? -0.845 -0.744 -2.679 1.00 98.62 102 ALA A CA 1
ATOM 760 C C . ALA A 1 102 ? -1.309 -1.709 -3.783 1.00 98.62 102 ALA A C 1
ATOM 762 O O . ALA A 1 102 ? -1.335 -1.312 -4.946 1.00 98.62 102 ALA A O 1
ATOM 763 N N . HIS A 1 103 ? -1.793 -2.911 -3.462 1.00 98.75 103 HIS A N 1
ATOM 764 C CA . HIS A 1 103 ? -2.443 -3.754 -4.473 1.00 98.75 103 HIS A CA 1
ATOM 765 C C . HIS A 1 103 ? -3.693 -3.097 -5.076 1.00 98.75 103 HIS A C 1
ATOM 767 O O . HIS A 1 103 ? -3.947 -3.249 -6.266 1.00 98.75 103 HIS A O 1
ATOM 773 N N . GLN A 1 104 ? -4.428 -2.265 -4.331 1.00 98.75 104 GLN A N 1
ATOM 774 C CA . GLN A 1 104 ? -5.540 -1.490 -4.902 1.00 98.75 104 GLN A CA 1
ATOM 775 C C . GLN A 1 104 ? -5.053 -0.416 -5.885 1.00 98.75 104 GLN A C 1
ATOM 777 O O . GLN A 1 104 ? -5.713 -0.151 -6.889 1.00 98.75 104 GLN A O 1
ATOM 782 N N . VAL A 1 105 ? -3.870 0.166 -5.652 1.00 98.50 105 VAL A N 1
ATOM 783 C CA . VAL A 1 105 ? -3.214 1.038 -6.643 1.00 98.50 105 VAL A CA 1
ATOM 784 C C . VAL A 1 105 ? -2.925 0.252 -7.921 1.00 98.50 105 VAL A C 1
ATOM 786 O O . VAL A 1 105 ? -3.216 0.753 -9.006 1.00 98.50 105 VAL A O 1
ATOM 789 N N . ASP A 1 106 ? -2.424 -0.982 -7.807 1.00 98.56 106 ASP A N 1
ATOM 790 C CA . ASP A 1 106 ? -2.250 -1.869 -8.962 1.00 98.56 106 ASP A CA 1
ATOM 791 C C . ASP A 1 106 ? -3.565 -2.135 -9.696 1.00 98.56 106 ASP A C 1
ATOM 793 O O . ASP A 1 106 ? -3.675 -1.853 -10.891 1.00 98.56 106 ASP A O 1
ATOM 797 N N . PHE A 1 107 ? -4.582 -2.616 -8.986 1.00 98.50 107 PHE A N 1
ATOM 798 C CA . PHE A 1 107 ? -5.847 -3.009 -9.597 1.00 98.50 107 PHE A CA 1
ATOM 799 C C . PHE A 1 107 ? -6.550 -1.861 -10.323 1.00 98.50 107 PHE A C 1
ATOM 801 O O . PHE A 1 107 ? -7.118 -2.085 -11.393 1.00 98.50 107 PHE A O 1
ATOM 808 N N . PHE A 1 108 ? -6.512 -0.648 -9.768 1.00 98.38 108 PHE A N 1
ATOM 809 C CA . PHE A 1 108 ? -7.329 0.458 -10.266 1.00 98.38 108 PHE A CA 1
ATOM 810 C C . PHE A 1 108 ? -6.573 1.500 -11.087 1.00 98.38 108 PHE A C 1
ATOM 812 O O . PHE A 1 108 ? -7.203 2.186 -11.893 1.00 98.38 108 PHE A O 1
ATOM 819 N N . LEU A 1 109 ? -5.256 1.649 -10.904 1.00 97.94 109 LEU A N 1
ATOM 820 C CA . LEU A 1 109 ? -4.492 2.735 -11.532 1.00 97.94 109 LEU A CA 1
ATOM 821 C C . LEU A 1 109 ? -3.432 2.250 -12.519 1.00 97.94 109 LEU A C 1
ATOM 823 O O . LEU A 1 109 ? -3.047 3.009 -13.411 1.00 97.94 109 LEU A O 1
ATOM 827 N N . LEU A 1 110 ? -2.945 1.014 -12.386 1.00 98.25 110 LEU A N 1
ATOM 828 C CA . LEU A 1 110 ? -1.887 0.509 -13.255 1.00 98.25 110 LEU A CA 1
ATOM 829 C C . LEU A 1 110 ? -2.480 -0.240 -14.451 1.00 98.25 110 LEU A C 1
ATOM 831 O O . LEU A 1 110 ? -3.257 -1.182 -14.319 1.00 98.25 110 LEU A O 1
ATOM 835 N N . ASN A 1 111 ? -2.072 0.177 -15.646 1.00 97.38 111 ASN A N 1
ATOM 836 C CA . ASN A 1 111 ?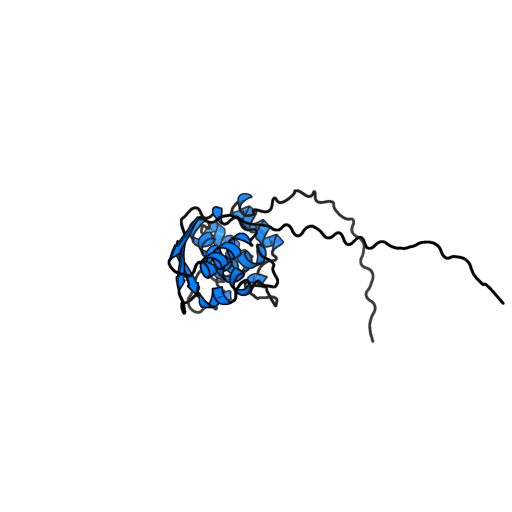 -2.305 -0.563 -16.883 1.00 97.38 111 ASN A CA 1
ATOM 837 C C . ASN A 1 111 ? -1.068 -1.398 -17.251 1.00 97.38 111 ASN A C 1
ATOM 839 O O . ASN A 1 111 ? -0.014 -1.279 -16.624 1.00 97.38 111 ASN A O 1
ATOM 843 N N . ASP A 1 112 ? -1.170 -2.207 -18.302 1.00 98.00 112 ASP A N 1
ATOM 844 C CA . ASP A 1 112 ? -0.105 -3.133 -18.708 1.00 98.00 112 ASP A CA 1
ATOM 845 C C . ASP A 1 112 ? 1.220 -2.438 -19.048 1.00 98.00 112 ASP A C 1
ATOM 847 O O . ASP A 1 112 ? 2.295 -2.960 -18.743 1.00 98.00 112 ASP A O 1
ATOM 851 N N . THR A 1 113 ? 1.173 -1.228 -19.612 1.00 98.19 113 THR A N 1
ATOM 852 C CA . THR A 1 113 ? 2.374 -0.422 -19.887 1.00 98.19 113 THR A CA 1
ATOM 853 C C . THR A 1 113 ? 3.069 -0.018 -18.587 1.00 98.19 113 THR A C 1
ATOM 855 O O . THR A 1 113 ? 4.289 -0.161 -18.444 1.00 98.19 113 THR A O 1
ATOM 858 N N . THR A 1 114 ? 2.296 0.455 -17.610 1.00 98.19 114 THR A N 1
ATOM 859 C CA . THR A 1 114 ? 2.804 0.833 -16.289 1.00 98.19 114 THR A CA 1
ATOM 860 C C . THR A 1 114 ? 3.357 -0.380 -15.542 1.00 98.19 114 THR A C 1
ATOM 862 O O . THR A 1 114 ? 4.474 -0.320 -15.024 1.00 98.19 114 THR A O 1
ATOM 865 N N . ARG A 1 115 ? 2.634 -1.506 -15.557 1.00 98.56 115 ARG A N 1
ATOM 866 C CA . ARG A 1 115 ? 3.074 -2.780 -14.967 1.00 98.56 115 ARG A CA 1
ATOM 867 C C . ARG A 1 115 ? 4.368 -3.275 -15.595 1.00 98.56 115 ARG A C 1
ATOM 869 O O . ARG A 1 115 ? 5.293 -3.613 -14.873 1.00 98.56 115 ARG A O 1
ATOM 876 N N . THR A 1 116 ? 4.495 -3.217 -16.921 1.00 98.19 116 THR A N 1
ATOM 877 C CA . THR A 1 116 ? 5.734 -3.587 -17.630 1.00 98.19 116 THR A CA 1
ATOM 878 C C . THR A 1 116 ? 6.916 -2.720 -17.189 1.00 98.19 116 THR A C 1
ATOM 880 O O . THR A 1 116 ? 8.020 -3.219 -16.959 1.00 98.19 116 THR A O 1
ATOM 883 N N . THR A 1 117 ? 6.687 -1.415 -17.023 1.00 98.44 117 THR A N 1
ATOM 884 C CA . THR A 1 117 ? 7.723 -0.482 -16.560 1.00 98.44 117 THR A CA 1
ATOM 885 C C . THR A 1 117 ? 8.159 -0.808 -15.132 1.00 98.44 117 THR A C 1
ATOM 887 O O . THR A 1 117 ? 9.358 -0.894 -14.851 1.00 98.44 117 THR A O 1
ATOM 890 N N . LEU A 1 118 ? 7.202 -1.030 -14.229 1.00 98.56 118 LEU A N 1
ATOM 891 C CA . LEU A 1 118 ? 7.464 -1.391 -12.835 1.00 98.56 118 LEU A CA 1
ATOM 892 C C . LEU A 1 118 ? 8.140 -2.759 -12.715 1.00 98.56 118 LEU A C 1
ATOM 894 O O . LEU A 1 118 ? 9.145 -2.865 -12.020 1.00 98.56 118 LEU A O 1
ATOM 898 N N . GLN A 1 119 ? 7.672 -3.767 -13.449 1.00 98.31 119 GLN A N 1
ATOM 899 C CA . GLN A 1 119 ? 8.270 -5.101 -13.536 1.00 98.31 119 GLN A CA 1
ATOM 900 C C . GLN A 1 119 ? 9.775 -5.010 -13.815 1.00 98.31 119 GLN A C 1
ATOM 902 O O . GLN A 1 119 ? 10.589 -5.519 -13.041 1.00 98.31 119 GLN A O 1
ATOM 907 N N . SER A 1 120 ? 10.147 -4.301 -14.888 1.00 97.44 120 SER A N 1
ATOM 908 C CA . SER A 1 120 ? 11.548 -4.120 -15.277 1.00 97.44 120 SER A CA 1
ATOM 909 C C . SER A 1 120 ? 12.337 -3.304 -14.254 1.00 97.44 120 SER A C 1
ATOM 911 O O . SER A 1 120 ? 13.522 -3.560 -14.055 1.00 97.44 120 SER A O 1
ATOM 913 N N . SER A 1 121 ? 11.706 -2.311 -13.630 1.00 98.00 121 SER A N 1
ATOM 914 C CA . SER A 1 121 ? 12.367 -1.407 -12.683 1.00 98.00 121 SER A CA 1
ATOM 915 C C . SER A 1 121 ? 12.624 -2.056 -11.322 1.00 98.00 121 SER A C 1
ATOM 917 O O . SER A 1 121 ? 13.599 -1.722 -10.654 1.00 98.00 121 SER A O 1
ATOM 919 N N . LEU A 1 122 ? 11.743 -2.968 -10.909 1.00 97.75 122 LEU A N 1
ATOM 920 C CA . LEU A 1 122 ? 11.769 -3.628 -9.603 1.00 97.75 122 LEU A CA 1
ATOM 921 C C . LEU A 1 122 ? 12.373 -5.040 -9.661 1.00 97.75 122 LEU A C 1
ATOM 923 O O . LEU A 1 122 ? 12.662 -5.626 -8.618 1.00 97.75 122 LEU A O 1
ATOM 927 N N . GLY A 1 123 ? 12.592 -5.585 -10.861 1.00 96.56 123 GLY A N 1
ATOM 928 C CA . GLY A 1 123 ? 13.197 -6.903 -11.057 1.00 96.56 123 GLY A CA 1
ATOM 929 C C . GLY A 1 123 ? 12.240 -8.069 -10.796 1.00 96.56 123 GLY A C 1
ATOM 930 O O . GLY A 1 123 ? 12.675 -9.107 -10.298 1.00 96.56 123 GLY A O 1
ATOM 931 N N . GLY A 1 124 ? 10.950 -7.898 -11.100 1.00 95.88 124 GLY A N 1
ATOM 932 C CA . GLY A 1 124 ? 9.975 -8.994 -11.092 1.00 95.88 124 GLY A CA 1
ATOM 933 C C . GLY A 1 124 ? 10.186 -9.962 -12.265 1.00 95.88 124 GLY A C 1
ATOM 934 O O . GLY A 1 124 ? 10.661 -9.562 -13.329 1.00 95.88 124 GLY A O 1
ATOM 935 N N . GLN A 1 125 ? 9.819 -11.233 -12.084 1.00 96.69 125 GLN A N 1
ATOM 936 C CA . GLN A 1 125 ? 9.854 -12.281 -13.119 1.00 96.69 125 GLN A CA 1
ATOM 937 C C . GLN A 1 125 ? 8.488 -12.495 -13.785 1.00 96.69 125 GLN A C 1
ATOM 939 O O . GLN A 1 125 ? 8.425 -12.707 -14.990 1.00 96.69 125 GLN A O 1
ATOM 944 N N . ASP A 1 126 ? 7.407 -12.351 -13.020 1.00 97.50 126 ASP A N 1
ATOM 945 C CA . ASP A 1 126 ? 6.017 -12.259 -13.487 1.00 97.50 126 ASP A CA 1
ATOM 946 C C . ASP A 1 126 ? 5.315 -11.115 -12.734 1.00 97.50 126 ASP A C 1
ATOM 948 O O . ASP A 1 126 ? 5.817 -10.731 -11.679 1.00 97.50 126 ASP A O 1
ATOM 952 N N . TRP A 1 127 ? 4.243 -10.512 -13.261 1.00 97.81 127 TRP A N 1
ATOM 953 C CA . TRP A 1 127 ? 3.607 -9.383 -12.563 1.00 97.81 127 TRP A CA 1
ATOM 954 C C . TRP A 1 127 ? 2.878 -9.854 -11.307 1.00 97.81 127 TRP A C 1
ATOM 956 O O . TRP A 1 127 ? 3.296 -9.496 -10.210 1.00 97.81 127 TRP A O 1
ATOM 966 N N . CYS A 1 128 ? 1.852 -10.693 -11.462 1.00 96.00 128 CYS A N 1
ATOM 967 C CA . CYS A 1 128 ? 1.075 -11.253 -10.357 1.00 96.00 128 CYS A CA 1
ATOM 968 C C . CYS A 1 128 ? 0.588 -12.666 -10.690 1.00 96.00 128 CYS A C 1
ATOM 970 O O . CYS A 1 128 ? -0.455 -12.823 -11.325 1.00 96.00 128 CYS A O 1
ATOM 972 N N . TYR A 1 129 ? 1.292 -13.683 -10.193 1.00 92.25 129 TYR A N 1
ATOM 973 C CA . TYR A 1 129 ? 0.818 -15.071 -10.121 1.00 92.25 129 TYR A CA 1
ATOM 974 C C . TYR A 1 129 ? 0.374 -15.724 -11.448 1.00 92.25 129 TYR A C 1
ATOM 976 O O . TYR A 1 129 ? -0.259 -16.779 -11.431 1.00 92.25 129 TYR A O 1
ATOM 984 N N . GLY A 1 130 ? 0.734 -15.159 -12.604 1.00 92.69 130 GLY A N 1
ATOM 985 C CA . GLY A 1 130 ? 0.498 -15.750 -13.924 1.00 92.69 130 GLY A CA 1
ATOM 986 C C . GLY A 1 130 ? 1.418 -16.939 -14.208 1.00 92.69 130 GLY A C 1
ATOM 987 O O . GLY A 1 130 ? 1.082 -17.818 -15.004 1.00 92.69 130 GLY A O 1
ATOM 988 N N . VAL A 1 131 ? 2.561 -17.001 -13.520 1.00 94.88 131 VAL A N 1
ATOM 989 C CA . VAL A 1 131 ? 3.510 -18.119 -13.573 1.00 94.88 131 VAL A CA 1
ATOM 990 C C . VAL A 1 131 ? 3.531 -18.846 -12.233 1.00 94.88 131 VAL A C 1
ATOM 992 O O . VAL A 1 131 ? 3.969 -18.305 -11.222 1.00 94.88 131 VAL A O 1
ATOM 995 N N . SER A 1 132 ? 3.106 -20.110 -12.226 1.00 94.69 132 SER A N 1
ATOM 996 C CA . SER A 1 132 ? 3.115 -20.947 -11.023 1.00 94.69 132 SER A CA 1
ATOM 997 C C . SER A 1 132 ? 4.532 -21.313 -10.571 1.00 94.69 132 SER A C 1
ATOM 999 O O . SER A 1 132 ? 5.397 -21.595 -11.399 1.00 94.69 132 SER A O 1
ATOM 1001 N N . GLY A 1 133 ? 4.737 -21.435 -9.257 1.00 93.69 133 GLY A N 1
ATOM 1002 C CA . GLY A 1 133 ? 5.977 -21.962 -8.674 1.00 93.69 133 GLY A CA 1
ATOM 1003 C C . GLY A 1 133 ? 7.093 -20.932 -8.492 1.00 93.69 133 GLY A C 1
ATOM 1004 O O . GLY A 1 133 ? 8.157 -21.280 -7.980 1.00 93.69 133 GLY A O 1
ATOM 1005 N N . LEU A 1 134 ? 6.858 -19.669 -8.859 1.00 96.06 134 LEU A N 1
ATOM 1006 C CA . LEU A 1 134 ? 7.754 -18.583 -8.487 1.00 96.06 134 LEU A CA 1
ATOM 1007 C C . LEU A 1 134 ? 7.635 -18.282 -6.982 1.00 96.06 134 LEU A C 1
ATOM 1009 O O . LEU A 1 134 ? 6.532 -18.348 -6.427 1.00 96.06 134 LEU A O 1
ATOM 1013 N N . PRO A 1 135 ? 8.749 -17.942 -6.303 1.00 95.12 135 PRO A N 1
ATOM 1014 C CA . PRO A 1 135 ? 8.681 -17.446 -4.934 1.00 95.12 135 PRO A CA 1
ATOM 1015 C C . PRO A 1 135 ? 7.933 -16.108 -4.900 1.00 95.12 135 PRO A C 1
ATOM 1017 O O . PRO A 1 135 ? 7.994 -15.349 -5.862 1.00 95.12 135 PRO A O 1
ATOM 1020 N N . HIS A 1 136 ? 7.285 -15.792 -3.777 1.00 92.06 136 HIS A N 1
ATOM 1021 C CA . HIS A 1 136 ? 6.492 -14.565 -3.600 1.00 92.06 136 HIS A CA 1
ATOM 1022 C C . HIS A 1 136 ? 7.256 -13.294 -4.029 1.00 92.06 136 HIS A C 1
ATOM 1024 O O . HIS A 1 136 ? 6.791 -12.525 -4.866 1.00 92.06 136 HIS A O 1
ATOM 1030 N N . SER A 1 137 ? 8.520 -13.179 -3.617 1.00 93.75 137 SER A N 1
ATOM 1031 C CA . SER A 1 137 ? 9.394 -12.058 -3.981 1.00 93.75 137 SER A CA 1
ATOM 1032 C C . SER A 1 137 ? 9.777 -11.974 -5.458 1.00 93.75 137 SER A C 1
ATOM 1034 O O . SER A 1 137 ? 10.458 -11.030 -5.854 1.00 93.75 137 SER A O 1
ATOM 1036 N N . ALA A 1 138 ? 9.425 -12.944 -6.297 1.00 96.00 138 ALA A N 1
ATOM 1037 C CA . ALA A 1 138 ? 9.637 -12.861 -7.738 1.00 96.00 138 ALA A CA 1
ATOM 1038 C C . ALA A 1 138 ? 8.465 -12.190 -8.469 1.00 96.00 138 ALA A C 1
ATOM 1040 O O . ALA A 1 138 ? 8.634 -11.851 -9.641 1.00 96.00 138 ALA A O 1
ATOM 1041 N N . TYR A 1 139 ? 7.328 -11.950 -7.810 1.00 98.12 139 TYR A N 1
ATOM 1042 C CA . TYR A 1 139 ? 6.206 -11.240 -8.418 1.00 98.12 139 TYR A CA 1
ATOM 1043 C C . TYR A 1 139 ? 6.403 -9.721 -8.355 1.00 98.12 139 TYR A C 1
ATOM 1045 O O . TYR A 1 139 ? 6.779 -9.150 -7.328 1.00 98.12 139 TYR A O 1
ATOM 1053 N N . GLY A 1 140 ? 6.176 -9.057 -9.485 1.00 98.19 140 GLY A N 1
ATOM 1054 C CA . GLY A 1 140 ? 6.317 -7.615 -9.644 1.00 98.19 140 GLY A CA 1
ATOM 1055 C C . GLY A 1 140 ? 5.355 -6.826 -8.764 1.00 98.19 140 GLY A C 1
ATOM 1056 O O . GLY A 1 140 ? 5.773 -5.817 -8.199 1.00 98.19 140 GLY A O 1
ATOM 1057 N N . CYS A 1 141 ? 4.118 -7.293 -8.588 1.00 98.38 141 CYS A N 1
ATOM 1058 C CA . CYS A 1 141 ? 3.148 -6.608 -7.742 1.00 98.38 141 CYS A CA 1
ATOM 1059 C C . CYS A 1 141 ? 3.466 -6.697 -6.252 1.00 98.38 141 CYS A C 1
ATOM 1061 O O . CYS A 1 141 ? 3.273 -5.709 -5.552 1.00 98.38 141 CYS A O 1
ATOM 1063 N N . GLU A 1 142 ? 4.050 -7.801 -5.785 1.00 98.12 142 GLU A N 1
ATOM 1064 C CA . GLU A 1 142 ? 4.514 -7.917 -4.394 1.00 98.12 142 GLU A CA 1
ATOM 1065 C C . GLU A 1 142 ? 5.695 -6.987 -4.128 1.00 98.12 142 GLU A C 1
ATOM 1067 O O . GLU A 1 142 ? 5.715 -6.230 -3.158 1.00 98.12 142 GLU A O 1
ATOM 1072 N N . ARG A 1 143 ? 6.655 -6.938 -5.062 1.00 98.44 143 ARG A N 1
ATOM 1073 C CA . ARG A 1 143 ? 7.746 -5.956 -5.002 1.00 98.44 143 ARG A CA 1
ATOM 1074 C C . ARG A 1 143 ? 7.219 -4.530 -5.043 1.00 98.44 143 ARG A C 1
ATOM 1076 O O . ARG A 1 143 ? 7.707 -3.682 -4.304 1.00 98.44 143 ARG A O 1
ATOM 1083 N N . PHE A 1 144 ? 6.254 -4.248 -5.911 1.00 98.75 144 PHE A N 1
ATOM 1084 C CA . PHE A 1 144 ? 5.639 -2.933 -6.020 1.00 98.75 144 PHE A CA 1
ATOM 1085 C C . PHE A 1 144 ? 4.978 -2.520 -4.704 1.00 98.75 144 PHE A C 1
ATOM 1087 O O . PHE A 1 144 ? 5.284 -1.438 -4.202 1.00 98.75 144 PHE A O 1
ATOM 1094 N N . ALA A 1 145 ? 4.144 -3.383 -4.126 1.00 98.75 145 ALA A N 1
ATOM 1095 C CA . ALA A 1 145 ? 3.450 -3.122 -2.875 1.00 98.75 145 ALA A CA 1
ATOM 1096 C C . ALA A 1 145 ? 4.431 -2.910 -1.711 1.00 98.75 145 ALA A C 1
ATOM 1098 O O . ALA A 1 145 ? 4.385 -1.869 -1.044 1.00 98.75 145 ALA A O 1
ATOM 1099 N N . SER A 1 146 ? 5.415 -3.803 -1.571 1.00 98.62 146 SER A N 1
ATOM 1100 C CA . SER A 1 146 ? 6.469 -3.717 -0.557 1.00 98.62 146 SER A CA 1
ATOM 1101 C C . SER A 1 146 ? 7.301 -2.437 -0.677 1.00 98.62 146 SER A C 1
ATOM 1103 O O . SER A 1 146 ? 7.569 -1.745 0.312 1.00 98.62 146 SER A O 1
ATOM 1105 N N . VAL A 1 147 ? 7.731 -2.093 -1.897 1.00 98.56 147 VAL A N 1
ATOM 1106 C CA . VAL A 1 147 ? 8.533 -0.889 -2.140 1.00 98.56 147 VAL A CA 1
ATOM 1107 C C . VAL A 1 147 ? 7.697 0.368 -1.940 1.00 98.56 147 VAL A C 1
ATOM 1109 O O . VAL A 1 147 ? 8.231 1.336 -1.404 1.00 98.56 147 VAL A O 1
ATOM 1112 N N . LEU A 1 148 ? 6.414 0.387 -2.314 1.00 98.50 148 LEU A N 1
ATOM 1113 C CA . LEU A 1 148 ? 5.536 1.535 -2.084 1.00 98.50 148 LEU A CA 1
ATOM 1114 C C . LEU A 1 148 ? 5.350 1.786 -0.588 1.00 98.50 148 LEU A C 1
ATOM 1116 O O . LEU A 1 148 ? 5.633 2.897 -0.128 1.00 98.50 148 LEU A O 1
ATOM 1120 N N . ALA A 1 149 ? 4.966 0.759 0.172 1.00 98.25 149 ALA A N 1
ATOM 1121 C CA . ALA A 1 149 ? 4.779 0.851 1.616 1.00 98.25 149 ALA A CA 1
ATOM 1122 C C . ALA A 1 149 ? 6.049 1.350 2.325 1.00 98.25 149 ALA A C 1
ATOM 1124 O O . ALA A 1 149 ? 6.001 2.263 3.152 1.00 98.25 149 ALA A O 1
ATOM 1125 N N . TRP A 1 150 ? 7.222 0.822 1.957 1.00 98.19 150 TRP A N 1
ATOM 1126 C CA . TRP A 1 150 ? 8.487 1.303 2.513 1.00 98.19 150 TRP A CA 1
ATOM 1127 C C . TRP A 1 150 ? 8.834 2.725 2.056 1.00 98.19 150 TRP A C 1
ATOM 1129 O O . TRP A 1 150 ? 9.215 3.573 2.864 1.00 98.19 150 TRP A O 1
ATOM 1139 N N . SER A 1 151 ? 8.695 3.021 0.764 1.00 97.81 151 SER A N 1
ATOM 1140 C CA . SER A 1 151 ? 9.155 4.285 0.178 1.00 97.81 151 SER A CA 1
ATOM 1141 C C . SER A 1 151 ? 8.363 5.491 0.652 1.00 97.81 151 SER A C 1
ATOM 1143 O O . SER A 1 151 ? 8.899 6.602 0.664 1.00 97.81 151 SER A O 1
ATOM 1145 N N . TYR A 1 152 ? 7.102 5.293 1.021 1.00 96.69 152 TYR A N 1
ATOM 1146 C CA . TYR A 1 152 ? 6.232 6.359 1.495 1.00 96.69 152 TYR A CA 1
ATOM 1147 C C . TYR A 1 152 ? 6.053 6.361 3.017 1.00 96.69 152 TYR A C 1
ATOM 1149 O O . TYR A 1 152 ? 5.538 7.341 3.547 1.00 96.69 152 TYR A O 1
ATOM 1157 N N . TRP A 1 153 ? 6.564 5.355 3.735 1.00 96.25 153 TRP A N 1
ATOM 1158 C CA . TRP A 1 153 ? 6.624 5.358 5.196 1.00 96.25 153 TRP A CA 1
ATOM 1159 C C . TRP A 1 153 ? 7.896 4.673 5.734 1.00 96.25 153 TRP A C 1
ATOM 1161 O O . TRP A 1 153 ? 7.886 3.538 6.214 1.00 96.25 153 TRP A O 1
ATOM 1171 N N . GLN A 1 154 ? 9.019 5.399 5.685 1.00 96.25 154 GLN A N 1
ATOM 1172 C CA . GLN A 1 154 ? 10.347 4.924 6.104 1.00 96.25 154 GLN A CA 1
ATOM 1173 C C . GLN A 1 154 ? 10.547 4.976 7.634 1.00 96.25 154 GLN A C 1
ATOM 1175 O O . GLN A 1 154 ? 11.436 5.664 8.138 1.00 96.25 154 GLN A O 1
ATOM 1180 N N . SER A 1 155 ? 9.688 4.292 8.390 1.00 96.44 155 SER A N 1
ATOM 1181 C CA . SER A 1 155 ? 9.769 4.198 9.854 1.00 96.44 155 SER A CA 1
ATOM 1182 C C . SER A 1 155 ? 10.516 2.939 10.297 1.00 96.44 155 SER A C 1
ATOM 1184 O O . SER A 1 155 ? 10.370 1.895 9.673 1.00 96.44 155 SER A O 1
ATOM 1186 N N . SER A 1 156 ? 11.245 3.003 11.417 1.00 96.44 156 SER A N 1
ATOM 1187 C CA . SER A 1 156 ? 11.800 1.805 12.075 1.00 96.44 156 SER A CA 1
ATOM 1188 C C . SER A 1 156 ? 10.729 0.814 12.534 1.00 96.44 156 SER A C 1
ATOM 1190 O O . SER A 1 156 ? 11.029 -0.348 12.771 1.00 96.44 156 SER A O 1
ATOM 1192 N N . ASP A 1 157 ? 9.489 1.284 12.680 1.00 96.56 157 ASP A N 1
ATOM 1193 C CA . ASP A 1 157 ? 8.354 0.451 13.067 1.00 96.56 157 ASP A CA 1
ATOM 1194 C C . ASP A 1 157 ? 7.722 -0.247 11.855 1.00 96.56 157 ASP A C 1
ATOM 1196 O O . ASP A 1 157 ? 6.818 -1.051 12.024 1.00 96.56 157 ASP A O 1
ATOM 1200 N N . ASN A 1 158 ? 8.142 0.061 10.627 1.00 97.38 158 ASN A N 1
ATOM 1201 C CA . ASN A 1 158 ? 7.578 -0.563 9.439 1.00 97.38 158 ASN A CA 1
ATOM 1202 C C . ASN A 1 158 ? 8.108 -2.002 9.315 1.00 97.38 158 ASN A C 1
ATOM 1204 O O . ASN A 1 158 ? 9.299 -2.195 9.076 1.00 97.38 158 ASN A O 1
ATOM 1208 N N . ALA A 1 159 ? 7.230 -3.007 9.425 1.00 97.00 159 ALA A N 1
ATOM 1209 C CA . ALA A 1 159 ? 7.595 -4.421 9.267 1.00 97.00 159 ALA A CA 1
ATOM 1210 C C . ALA A 1 159 ? 8.277 -4.746 7.925 1.00 97.00 159 ALA A C 1
ATOM 1212 O O . ALA A 1 159 ? 9.012 -5.725 7.830 1.00 97.00 159 ALA A O 1
ATOM 1213 N N . LEU A 1 160 ? 8.067 -3.911 6.904 1.00 97.00 160 LEU A N 1
ATOM 1214 C CA . LEU A 1 160 ? 8.675 -4.042 5.581 1.00 97.00 160 LEU A CA 1
ATOM 1215 C C . LEU A 1 160 ? 9.996 -3.274 5.460 1.00 97.00 160 LEU A C 1
ATOM 1217 O O . LEU A 1 160 ? 10.528 -3.150 4.358 1.00 97.00 160 LEU A O 1
ATOM 1221 N N . GLN A 1 161 ? 10.556 -2.748 6.555 1.00 97.19 161 GLN A N 1
ATOM 1222 C CA . GLN A 1 161 ? 11.886 -2.148 6.540 1.00 97.19 161 GLN A CA 1
ATOM 1223 C C . GLN A 1 161 ? 12.910 -3.172 6.016 1.00 97.19 161 GLN A C 1
ATOM 1225 O O . GLN A 1 161 ? 13.121 -4.206 6.659 1.00 97.19 161 GLN A O 1
ATOM 1230 N N . PRO A 1 162 ? 13.606 -2.878 4.901 1.00 96.19 162 PRO A N 1
ATOM 1231 C CA . PRO A 1 162 ? 14.589 -3.794 4.353 1.00 96.19 162 PRO A CA 1
ATOM 1232 C C . PRO A 1 162 ? 15.754 -3.952 5.329 1.00 96.19 162 PRO A C 1
ATOM 1234 O O . PRO A 1 162 ? 16.341 -2.966 5.784 1.00 96.19 162 PRO A O 1
ATOM 1237 N N . GLN A 1 163 ? 16.107 -5.198 5.628 1.00 95.94 163 GLN A N 1
ATOM 1238 C CA . GLN A 1 163 ? 17.229 -5.539 6.505 1.00 95.94 163 GLN A CA 1
ATOM 1239 C C . GLN A 1 163 ? 18.501 -5.786 5.696 1.00 95.94 163 GLN A C 1
ATOM 1241 O O . GLN A 1 163 ? 19.618 -5.616 6.188 1.00 95.94 163 GLN A O 1
ATOM 1246 N N . ARG A 1 164 ? 18.347 -6.183 4.430 1.00 92.56 164 ARG A N 1
ATOM 1247 C CA . ARG A 1 164 ? 19.457 -6.476 3.527 1.00 92.56 164 ARG A CA 1
ATOM 1248 C C . ARG A 1 164 ? 19.086 -6.202 2.076 1.00 92.56 164 ARG A C 1
ATOM 1250 O O . ARG A 1 164 ? 17.926 -6.071 1.696 1.00 92.56 164 ARG A O 1
ATOM 1257 N N . ARG A 1 165 ? 20.116 -6.164 1.233 1.00 88.44 165 ARG A N 1
ATOM 1258 C CA . ARG A 1 165 ? 19.941 -6.120 -0.218 1.00 88.44 165 ARG A CA 1
ATOM 1259 C C . ARG A 1 165 ? 19.233 -7.392 -0.692 1.00 88.44 165 ARG A C 1
ATOM 1261 O O . ARG A 1 165 ? 19.694 -8.491 -0.393 1.00 88.44 165 ARG A O 1
ATOM 1268 N N . GLY A 1 166 ? 18.184 -7.223 -1.489 1.00 86.50 166 GLY A N 1
ATOM 1269 C CA . GLY A 1 166 ? 17.427 -8.318 -2.097 1.00 86.50 166 GLY A CA 1
ATOM 1270 C C . GLY A 1 166 ? 16.079 -8.593 -1.432 1.00 86.50 166 GLY A C 1
ATOM 1271 O O . GLY A 1 166 ? 15.268 -9.285 -2.043 1.00 86.50 166 GLY A O 1
ATOM 1272 N N . ASP A 1 167 ? 15.813 -8.015 -0.254 1.00 93.31 167 ASP A N 1
ATOM 1273 C CA . ASP A 1 167 ? 14.464 -7.975 0.322 1.00 93.31 167 ASP A CA 1
ATOM 1274 C C . ASP A 1 167 ? 13.519 -7.241 -0.649 1.00 93.31 167 ASP A C 1
ATOM 1276 O O . ASP A 1 167 ? 13.958 -6.343 -1.375 1.00 93.31 167 ASP A O 1
ATOM 1280 N N . GLU A 1 168 ? 12.238 -7.604 -0.684 1.00 93.50 168 GLU A N 1
ATOM 1281 C CA . GLU A 1 168 ? 11.267 -7.065 -1.653 1.00 93.50 168 GLU A CA 1
ATOM 1282 C C . GLU A 1 168 ? 11.207 -5.537 -1.631 1.00 93.50 168 GLU A C 1
ATOM 1284 O O . GLU A 1 168 ? 11.394 -4.893 -2.663 1.00 93.50 168 GLU A O 1
ATOM 1289 N N . SER A 1 169 ? 11.088 -4.953 -0.439 1.00 96.50 169 SER A N 1
ATOM 1290 C CA . SER A 1 169 ? 11.069 -3.504 -0.210 1.00 96.50 169 SER A CA 1
ATOM 1291 C C . SER A 1 169 ? 12.397 -2.797 -0.515 1.00 96.50 169 SER A C 1
ATOM 1293 O O . SER A 1 169 ? 12.447 -1.567 -0.578 1.00 96.50 169 SER A O 1
ATOM 1295 N N . SER A 1 170 ? 13.482 -3.552 -0.740 1.00 96.38 170 SER A N 1
ATOM 1296 C CA . SER A 1 170 ? 14.797 -3.033 -1.142 1.00 96.38 170 SER A CA 1
ATOM 1297 C C . SER A 1 170 ? 15.012 -2.997 -2.658 1.00 96.38 170 SER A C 1
ATOM 1299 O O . SER A 1 170 ? 16.096 -2.611 -3.103 1.00 96.38 170 SER A O 1
ATOM 1301 N N . ALA A 1 171 ? 14.017 -3.398 -3.463 1.00 96.69 171 ALA A N 1
ATOM 1302 C CA . ALA A 1 171 ? 14.169 -3.505 -4.916 1.00 96.69 171 ALA A CA 1
ATOM 1303 C C . ALA A 1 171 ? 14.527 -2.169 -5.591 1.00 96.69 171 ALA A C 1
ATOM 1305 O O . ALA A 1 171 ? 15.221 -2.156 -6.607 1.00 96.69 171 ALA A O 1
ATOM 1306 N N . MET A 1 172 ? 14.113 -1.042 -5.005 1.00 97.69 172 MET A N 1
ATOM 1307 C CA . MET A 1 172 ? 14.481 0.295 -5.459 1.00 97.69 172 MET A CA 1
ATOM 1308 C C . MET A 1 172 ? 14.683 1.242 -4.272 1.00 97.69 172 MET A C 1
ATOM 1310 O O . MET A 1 172 ? 14.001 1.148 -3.255 1.00 97.69 172 MET A O 1
ATOM 1314 N N . ALA A 1 173 ? 15.615 2.191 -4.403 1.00 96.69 173 ALA A N 1
ATOM 1315 C CA . ALA A 1 173 ? 15.800 3.233 -3.397 1.00 96.69 173 ALA A CA 1
ATOM 1316 C C . ALA A 1 173 ? 14.542 4.125 -3.295 1.00 96.69 173 ALA A C 1
ATOM 1318 O O . ALA A 1 173 ? 14.052 4.577 -4.335 1.00 96.69 173 ALA A O 1
ATOM 1319 N N . PRO A 1 174 ? 14.073 4.486 -2.084 1.00 96.69 174 PRO A N 1
ATOM 1320 C CA . PRO A 1 174 ? 12.823 5.226 -1.899 1.00 96.69 174 PRO A CA 1
ATOM 1321 C C . PRO A 1 174 ? 12.669 6.495 -2.744 1.00 96.69 174 PRO A C 1
ATOM 1323 O O . PRO A 1 174 ? 11.635 6.709 -3.366 1.00 96.69 174 PRO A O 1
ATOM 1326 N N . ALA A 1 175 ? 13.705 7.333 -2.833 1.00 96.25 175 ALA A N 1
ATOM 1327 C CA . ALA A 1 175 ? 13.643 8.564 -3.625 1.00 96.25 175 ALA A CA 1
ATOM 1328 C C . ALA A 1 175 ? 13.488 8.302 -5.136 1.00 96.25 175 ALA A C 1
ATOM 1330 O O . ALA A 1 175 ? 12.754 9.021 -5.818 1.00 96.25 175 ALA A O 1
ATOM 1331 N N . ALA A 1 176 ? 14.151 7.261 -5.651 1.00 97.94 176 ALA A N 1
ATOM 1332 C CA . ALA A 1 176 ? 14.015 6.849 -7.044 1.00 97.94 176 ALA A CA 1
ATOM 1333 C C . ALA A 1 176 ? 12.610 6.292 -7.306 1.00 97.94 176 ALA A C 1
ATOM 1335 O O . ALA A 1 176 ? 11.976 6.684 -8.284 1.00 97.94 176 ALA A O 1
ATOM 1336 N N . PHE A 1 177 ? 12.085 5.478 -6.386 1.00 98.25 177 PHE A N 1
ATOM 1337 C CA . PHE A 1 177 ? 10.740 4.925 -6.509 1.00 98.25 177 PHE A CA 1
ATOM 1338 C C . PHE A 1 177 ? 9.665 6.012 -6.488 1.00 98.25 177 PHE A C 1
ATOM 1340 O O . PHE A 1 177 ? 8.812 6.044 -7.367 1.00 98.25 177 PHE A O 1
ATOM 1347 N N . ARG A 1 178 ? 9.743 6.977 -5.563 1.00 97.50 178 ARG A N 1
ATOM 1348 C CA . ARG A 1 178 ? 8.806 8.116 -5.533 1.00 97.50 178 ARG A CA 1
ATOM 1349 C C . ARG A 1 178 ? 8.850 8.941 -6.824 1.00 97.50 178 ARG A C 1
ATOM 1351 O O . ARG A 1 178 ? 7.813 9.390 -7.300 1.00 97.50 178 ARG A O 1
ATOM 1358 N N . THR A 1 179 ? 10.036 9.112 -7.413 1.00 96.69 179 THR A N 1
ATOM 1359 C CA . THR A 1 179 ? 10.195 9.794 -8.711 1.00 96.69 179 THR A CA 1
ATOM 1360 C C . THR A 1 179 ? 9.525 9.006 -9.838 1.00 96.69 179 THR A C 1
ATOM 1362 O O . THR A 1 179 ? 8.828 9.596 -10.661 1.00 96.69 179 THR A O 1
ATOM 1365 N N . LEU A 1 180 ? 9.687 7.679 -9.847 1.00 97.62 180 LEU A N 1
ATOM 1366 C CA . LEU A 1 180 ? 9.017 6.789 -10.794 1.00 97.62 180 LEU A CA 1
ATOM 1367 C C . LEU A 1 180 ? 7.490 6.830 -10.627 1.00 97.62 180 LEU A C 1
ATOM 1369 O O . LEU A 1 180 ? 6.768 6.959 -11.606 1.00 97.62 180 LEU A O 1
ATOM 1373 N N . MET A 1 181 ? 6.973 6.809 -9.400 1.00 97.81 181 MET A N 1
ATOM 1374 C CA . MET A 1 181 ? 5.528 6.906 -9.171 1.00 97.81 181 MET A CA 1
ATOM 1375 C C . MET A 1 181 ? 4.948 8.232 -9.665 1.00 97.81 181 MET A C 1
ATOM 1377 O O . MET A 1 181 ? 3.872 8.243 -10.257 1.00 97.81 181 MET A O 1
ATOM 1381 N N . VAL A 1 182 ? 5.676 9.340 -9.498 1.00 95.88 182 VAL A N 1
ATOM 1382 C CA . VAL A 1 182 ? 5.275 10.640 -10.056 1.00 95.88 182 VAL A CA 1
ATOM 1383 C C . VAL A 1 182 ? 5.287 10.637 -11.587 1.00 95.88 182 VAL A C 1
ATOM 1385 O O . VAL A 1 182 ? 4.422 11.267 -12.191 1.00 95.88 182 VAL A O 1
ATOM 1388 N N . SER A 1 183 ? 6.225 9.942 -12.238 1.00 96.94 183 SER A N 1
ATOM 1389 C CA . SER A 1 183 ? 6.227 9.861 -13.705 1.00 96.94 183 SER A CA 1
ATOM 1390 C C . SER A 1 183 ? 5.101 8.978 -14.250 1.00 96.94 183 SER A C 1
ATOM 1392 O O . SER A 1 183 ? 4.582 9.271 -15.324 1.00 96.94 183 SER A O 1
ATOM 1394 N N . LEU A 1 184 ? 4.703 7.938 -13.511 1.00 96.94 184 LEU A N 1
ATOM 1395 C CA . LEU A 1 184 ? 3.668 6.985 -13.923 1.00 96.94 184 LEU A CA 1
ATOM 1396 C C . LEU A 1 184 ? 2.242 7.456 -13.601 1.00 96.94 184 LEU A C 1
ATOM 1398 O O . LEU A 1 184 ? 1.345 7.274 -14.419 1.00 96.94 184 LEU A O 1
ATOM 1402 N N . LEU A 1 185 ? 2.025 8.052 -12.424 1.00 95.69 185 LEU A N 1
ATOM 1403 C CA . LEU A 1 185 ? 0.700 8.448 -11.920 1.00 95.69 185 LEU A CA 1
ATOM 1404 C C . LEU A 1 185 ? 0.488 9.972 -11.884 1.00 95.69 185 LEU A C 1
ATOM 1406 O O . LEU A 1 185 ? -0.589 10.450 -11.528 1.00 95.69 185 LEU A O 1
ATOM 1410 N N . GLY A 1 186 ? 1.510 10.752 -12.243 1.00 93.19 186 GLY A N 1
ATOM 1411 C CA . GLY A 1 186 ? 1.501 12.210 -12.168 1.00 93.19 186 GLY A CA 1
ATOM 1412 C C . GLY A 1 186 ? 1.894 12.756 -10.791 1.00 93.19 186 GLY A C 1
ATOM 1413 O O . GLY A 1 186 ? 2.083 12.033 -9.811 1.00 93.19 186 GLY A O 1
ATOM 1414 N N . SER A 1 187 ? 1.997 14.086 -10.692 1.00 87.06 187 SER A N 1
ATOM 1415 C CA . SER A 1 187 ? 2.438 14.779 -9.469 1.00 87.06 187 SER A CA 1
ATOM 1416 C C . SER A 1 187 ? 1.528 14.565 -8.258 1.00 87.06 187 SER A C 1
ATOM 1418 O O . SER A 1 187 ? 1.947 14.838 -7.139 1.00 87.06 187 SER A O 1
ATOM 1420 N N . GLY A 1 188 ? 0.305 14.069 -8.467 1.00 85.75 188 GLY A N 1
ATOM 1421 C CA . GLY A 1 188 ? -0.644 13.752 -7.402 1.00 85.75 188 GLY A CA 1
ATOM 1422 C C . GLY A 1 188 ? -0.302 12.505 -6.580 1.00 85.75 188 GLY A C 1
ATOM 1423 O O . GLY A 1 188 ? -0.984 12.273 -5.589 1.00 85.75 188 GLY A O 1
ATOM 1424 N N . ALA A 1 189 ? 0.717 11.718 -6.957 1.00 87.62 189 ALA A N 1
ATOM 1425 C CA . ALA A 1 189 ? 1.117 10.487 -6.257 1.00 87.62 189 ALA A CA 1
ATOM 1426 C C . ALA A 1 189 ? 1.704 10.707 -4.853 1.00 87.62 189 ALA A C 1
ATOM 1428 O O . ALA A 1 189 ? 1.656 9.811 -4.013 1.00 87.62 189 ALA A O 1
ATOM 1429 N N . SER A 1 190 ? 2.243 11.895 -4.583 1.00 82.12 190 SER A N 1
ATOM 1430 C CA . SER A 1 190 ? 2.812 12.252 -3.281 1.00 82.12 190 SER A CA 1
ATOM 1431 C C . SER A 1 190 ? 1.996 13.373 -2.650 1.00 82.12 190 SER A C 1
ATOM 1433 O O . SER A 1 190 ? 1.675 14.352 -3.320 1.00 82.12 190 SER A O 1
ATOM 1435 N N . THR A 1 191 ? 1.704 13.264 -1.353 1.00 68.75 191 THR A N 1
ATOM 1436 C CA . THR A 1 191 ? 1.110 14.370 -0.578 1.00 68.75 191 THR A CA 1
ATOM 1437 C C . THR A 1 191 ? 2.163 15.369 -0.100 1.00 68.75 191 THR A C 1
ATOM 1439 O O . THR A 1 191 ? 1.840 16.515 0.208 1.00 68.75 191 THR A O 1
ATOM 1442 N N . ALA A 1 192 ? 3.436 14.967 -0.094 1.00 60.09 192 ALA A N 1
ATOM 1443 C CA . ALA A 1 192 ? 4.549 15.884 0.079 1.00 60.09 192 ALA A CA 1
ATOM 1444 C C . ALA A 1 192 ? 4.699 16.747 -1.181 1.00 60.09 192 ALA A C 1
ATOM 1446 O O . ALA A 1 192 ? 5.002 16.238 -2.266 1.00 60.09 192 ALA A O 1
ATOM 1447 N N . THR A 1 193 ? 4.517 18.061 -1.037 1.00 48.69 193 THR A N 1
ATOM 1448 C CA . THR A 1 193 ? 4.943 19.029 -2.049 1.00 48.69 193 THR A CA 1
ATOM 1449 C C . THR A 1 193 ? 6.426 18.788 -2.293 1.00 48.69 193 THR A C 1
ATOM 1451 O O . THR A 1 193 ? 7.245 19.069 -1.420 1.00 48.69 193 THR A O 1
ATOM 1454 N N . ILE A 1 194 ? 6.797 18.265 -3.466 1.00 46.69 194 ILE A N 1
ATOM 1455 C CA . ILE A 1 194 ? 8.201 18.244 -3.874 1.00 46.69 194 ILE A CA 1
ATOM 1456 C C . ILE A 1 194 ? 8.595 19.709 -4.036 1.00 46.69 194 ILE A C 1
ATOM 1458 O O . ILE A 1 194 ? 8.378 20.317 -5.086 1.00 46.69 194 ILE A O 1
ATOM 1462 N N . SER A 1 195 ? 9.120 20.308 -2.967 1.00 39.78 195 SER A N 1
ATOM 1463 C CA . SER A 1 195 ? 9.745 21.615 -3.048 1.00 39.78 195 SER A CA 1
ATOM 1464 C C . SER A 1 195 ? 10.814 21.507 -4.126 1.00 39.78 195 SER A C 1
ATOM 1466 O O . SER A 1 195 ? 11.738 20.700 -4.021 1.00 39.78 195 SER A O 1
ATOM 1468 N N . LYS A 1 196 ? 10.658 22.290 -5.199 1.00 40.88 196 LYS A N 1
ATOM 1469 C CA . LYS A 1 196 ? 11.708 22.530 -6.191 1.00 40.88 196 LYS A CA 1
ATOM 1470 C C . LYS A 1 196 ? 12.857 23.246 -5.482 1.00 40.88 196 LYS A C 1
ATOM 1472 O O . LYS A 1 196 ? 13.025 24.453 -5.622 1.00 40.88 196 LYS A O 1
ATOM 1477 N N . THR A 1 197 ? 13.652 22.527 -4.704 1.00 40.06 197 THR A N 1
ATOM 1478 C CA . THR A 1 197 ? 14.967 23.015 -4.323 1.00 40.06 197 THR A CA 1
ATOM 1479 C C . THR A 1 197 ? 15.847 22.809 -5.541 1.00 40.06 197 THR A C 1
ATOM 1481 O O . THR A 1 197 ? 16.250 21.696 -5.870 1.00 40.06 197 THR A O 1
ATOM 1484 N N . THR A 1 198 ? 16.043 23.908 -6.262 1.00 37.28 198 THR A N 1
ATOM 1485 C CA . THR A 1 198 ? 17.024 24.092 -7.324 1.00 37.28 198 THR A CA 1
ATOM 1486 C C . THR A 1 198 ? 18.286 23.283 -7.041 1.00 37.28 198 THR A C 1
ATOM 1488 O O . THR A 1 198 ? 18.903 23.430 -5.986 1.00 37.28 198 THR A O 1
ATOM 1491 N N . LEU A 1 199 ? 18.654 22.435 -8.001 1.00 39.34 199 LEU A N 1
ATOM 1492 C CA . LEU A 1 199 ? 19.908 21.696 -8.041 1.00 39.34 199 LEU A CA 1
ATOM 1493 C C . LEU A 1 199 ? 21.070 22.709 -8.005 1.00 39.34 199 LEU A C 1
ATOM 1495 O O . LEU A 1 199 ? 21.481 23.238 -9.035 1.00 39.34 199 LEU A O 1
ATOM 1499 N N . ALA A 1 200 ? 21.581 23.030 -6.820 1.00 35.78 200 ALA A N 1
ATOM 1500 C CA . ALA A 1 200 ? 22.871 23.688 -6.700 1.00 35.78 200 ALA A CA 1
ATOM 1501 C C . ALA A 1 200 ? 23.937 22.600 -6.867 1.00 35.78 200 ALA A C 1
ATOM 1503 O O . ALA A 1 200 ? 24.138 21.771 -5.980 1.00 35.78 200 ALA A O 1
ATOM 1504 N N . LEU A 1 201 ? 24.575 22.574 -8.039 1.00 40.91 201 LEU A N 1
ATOM 1505 C CA . LEU A 1 201 ? 25.795 21.811 -8.290 1.00 40.91 201 LEU A CA 1
ATOM 1506 C C . LEU A 1 201 ? 26.832 22.169 -7.216 1.00 40.91 201 LEU A C 1
ATOM 1508 O O . LEU A 1 201 ? 27.375 23.273 -7.214 1.00 40.91 201 LEU A O 1
ATOM 1512 N N . ALA A 1 202 ? 27.104 21.239 -6.303 1.00 34.72 202 ALA A N 1
ATOM 1513 C CA . ALA A 1 202 ? 28.274 21.328 -5.444 1.00 34.72 202 ALA A CA 1
ATOM 1514 C C . ALA A 1 202 ? 29.527 20.976 -6.273 1.00 34.72 202 ALA A C 1
ATOM 1516 O O . ALA A 1 202 ? 29.488 20.016 -7.049 1.00 34.72 202 ALA A O 1
ATOM 1517 N N . PRO A 1 203 ? 30.632 21.729 -6.142 1.00 37.84 203 PRO A N 1
ATOM 1518 C CA . PRO A 1 203 ? 31.859 21.449 -6.871 1.00 37.84 203 PRO A CA 1
ATOM 1519 C C . PRO A 1 203 ? 32.498 20.139 -6.399 1.00 37.84 203 PRO A C 1
ATOM 1521 O O . PRO A 1 203 ? 32.553 19.833 -5.207 1.00 37.84 203 PRO A O 1
ATOM 1524 N N . THR A 1 204 ? 33.011 19.383 -7.366 1.00 41.53 204 THR A N 1
ATOM 1525 C CA . THR A 1 204 ? 33.786 18.157 -7.185 1.00 41.53 204 THR A CA 1
ATOM 1526 C C . THR A 1 204 ? 35.013 18.432 -6.315 1.00 41.53 204 THR A C 1
ATOM 1528 O O . THR A 1 204 ? 35.934 19.125 -6.744 1.00 41.53 204 THR A O 1
ATOM 1531 N N . VAL A 1 205 ? 35.058 17.865 -5.108 1.00 39.59 205 VAL A N 1
ATOM 1532 C CA . VAL A 1 205 ? 36.282 17.814 -4.297 1.00 39.59 205 VAL A CA 1
ATOM 1533 C C . VAL A 1 205 ? 36.846 16.401 -4.374 1.00 39.59 205 VAL A C 1
ATOM 1535 O O . VAL A 1 205 ? 36.167 15.421 -4.071 1.00 39.59 205 VAL A O 1
ATOM 1538 N N . ALA A 1 206 ? 38.091 16.315 -4.839 1.00 41.12 206 ALA A N 1
ATOM 1539 C CA . ALA A 1 206 ? 38.846 15.084 -5.010 1.00 41.12 206 ALA A CA 1
ATOM 1540 C C . ALA A 1 206 ? 38.994 14.303 -3.691 1.00 41.12 206 ALA A C 1
ATOM 1542 O O . ALA A 1 206 ? 39.222 14.878 -2.627 1.00 41.12 206 ALA A O 1
ATOM 1543 N N . ALA A 1 207 ? 38.886 12.977 -3.784 1.00 38.38 207 ALA A N 1
ATOM 1544 C CA . ALA A 1 207 ? 39.029 12.061 -2.661 1.00 38.38 207 ALA A CA 1
ATOM 1545 C C . ALA A 1 207 ? 40.464 12.055 -2.103 1.00 38.38 207 ALA A C 1
ATOM 1547 O O . ALA A 1 207 ? 41.429 11.860 -2.843 1.00 38.38 207 ALA A O 1
ATOM 1548 N N . ALA A 1 208 ? 40.593 12.202 -0.783 1.00 40.84 208 ALA A N 1
ATOM 1549 C CA . ALA A 1 208 ? 41.830 11.935 -0.053 1.00 40.84 208 ALA A CA 1
ATOM 1550 C C . ALA A 1 208 ? 42.023 10.413 0.165 1.00 40.84 208 ALA A C 1
ATOM 1552 O O . ALA A 1 208 ? 41.036 9.684 0.310 1.00 40.84 208 ALA A O 1
ATOM 1553 N N . PRO A 1 209 ? 43.271 9.903 0.196 1.00 42.00 209 PRO A N 1
ATOM 1554 C CA . PRO A 1 209 ? 43.546 8.470 0.278 1.00 42.00 209 PRO A CA 1
ATOM 1555 C C . PRO A 1 209 ? 43.293 7.899 1.683 1.00 42.00 209 PRO A C 1
ATOM 1557 O O . PRO A 1 209 ? 43.606 8.522 2.697 1.00 42.00 209 PRO A O 1
ATOM 1560 N N . LYS A 1 210 ? 42.757 6.670 1.733 1.00 41.91 210 LYS A N 1
ATOM 1561 C CA . LYS A 1 210 ? 42.521 5.906 2.971 1.00 41.91 210 LYS A CA 1
ATOM 1562 C C . LYS A 1 210 ? 43.841 5.507 3.655 1.00 41.91 210 LYS A C 1
ATOM 1564 O O . LYS A 1 210 ? 44.742 5.027 2.962 1.00 41.91 210 LYS A O 1
ATOM 1569 N N . PRO A 1 211 ? 43.942 5.584 4.994 1.00 32.59 211 PRO A N 1
ATOM 1570 C CA . PRO A 1 211 ? 45.037 4.962 5.726 1.00 32.59 211 PRO A CA 1
ATOM 1571 C C . PRO A 1 211 ? 44.858 3.437 5.782 1.00 32.59 211 PRO A C 1
ATOM 1573 O O . PRO A 1 211 ? 43.744 2.926 5.908 1.00 32.59 211 PRO A O 1
ATOM 1576 N N . ARG A 1 212 ? 45.977 2.712 5.675 1.00 35.06 212 ARG A N 1
ATOM 1577 C CA . ARG A 1 212 ? 46.058 1.267 5.923 1.00 35.06 212 ARG A CA 1
ATOM 1578 C C . ARG A 1 212 ? 46.075 1.019 7.431 1.00 35.06 212 ARG A C 1
ATOM 1580 O O . ARG A 1 212 ? 46.821 1.689 8.140 1.00 35.06 212 ARG A O 1
ATOM 1587 N N . CYS A 1 213 ? 45.315 0.031 7.887 1.00 29.48 213 CYS A N 1
ATOM 1588 C CA . CYS A 1 213 ? 45.506 -0.582 9.198 1.00 29.48 213 CYS A CA 1
ATOM 1589 C C . CYS A 1 213 ? 46.274 -1.898 9.026 1.00 29.48 213 CYS A C 1
ATOM 1591 O O . CYS A 1 213 ? 46.083 -2.588 8.022 1.00 29.48 213 CYS A O 1
ATOM 1593 N N . HIS A 1 214 ? 47.174 -2.149 9.979 1.00 40.91 214 HIS A N 1
ATOM 1594 C CA . HIS A 1 214 ? 47.992 -3.353 10.131 1.00 40.91 214 HIS A CA 1
ATOM 1595 C C . HIS A 1 214 ? 47.155 -4.587 10.459 1.00 40.91 214 HIS A C 1
ATOM 1597 O O . HIS A 1 214 ? 46.141 -4.421 11.174 1.00 40.91 214 HIS A O 1
#

Radius of gyration: 22.87 Å; chains: 1; bounding box: 79×55×51 Å

Sequence (214 aa):
MRYRVLLSLLLAAACVVTLAPVERASAAGGNYVFDGGSTAEQGQVTAALNASAFNWSLVTSQVTIHIVRNVATEATPGNIWVDANLLDAGRFSWGIVQHEYAHQVDFFLLNDTTRTTLQSSLGGQDWCYGVSGLPHSAYGCERFASVLAWSYWQSSDNALQPQRRGDESSAMAPAAFRTLMVSLLGSGASTATISKTTLALAPTVAAAPKPRCH

Organism: NCBI:txid449393

pLDDT: mean 83.89, std 22.92, range [29.48, 98.88]

Secondary s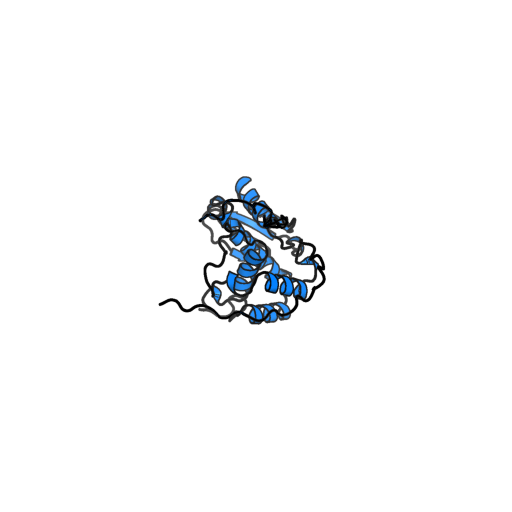tructure (DSSP, 8-state):
-------------------------------EEEEE--HHHHHHHHHHHHHSSB-GGG--SPEEEEEETT---EEETTEEEEEHHHHTTGGGGHHHHHHHHHHHHHHHH--HHHHHHHHHHHT-SBSSSSSTT--GGGBHHHHHHHHHHHHH---TT-TT---STTSGGGSS-HHHHHHHHHHHH-GGGBSS------------PPPPPPPPP-

Foldseek 3Di:
DDDDDDDPDDDPPDPPPPPDPPPQLQQDDAQEDEDDDDPQLVVLLRVLNRSFQFNNNLLVQYAYEYEDAPDDFAEDARYTYDHSVLSVLGLLSSLVSQLRSLVNCVVRPDDPVLLVVQCVQLVAPAAPCPDPPDDQLNHSSSLRSLLRSCLGRVDPSHNSNDPDPPRSNNSDDSVVSQVSCCVRRNPNGGNDDPPPPDPDDDDDDDDDDDDDDD